Protein AF-A0A7V4JKJ8-F1 (afdb_monomer)

Structure (mmCIF, N/CA/C/O backbone):
data_AF-A0A7V4JKJ8-F1
#
_entry.id   AF-A0A7V4JKJ8-F1
#
loop_
_atom_site.group_PDB
_atom_site.id
_atom_site.type_symbol
_atom_site.label_atom_id
_atom_site.label_alt_id
_atom_site.label_comp_id
_atom_site.label_asym_id
_atom_site.label_entity_id
_atom_site.label_seq_id
_atom_site.pdbx_PDB_ins_code
_atom_site.Cartn_x
_atom_site.Cartn_y
_atom_site.Cartn_z
_atom_site.occupancy
_atom_site.B_iso_or_equiv
_atom_site.auth_seq_id
_atom_site.auth_comp_id
_atom_site.auth_asym_id
_atom_site.auth_atom_id
_atom_site.pdbx_PDB_model_num
ATOM 1 N N . MET A 1 1 ? 0.773 -50.584 -38.025 1.00 52.31 1 MET A N 1
ATOM 2 C CA . MET A 1 1 ? 0.898 -49.386 -37.166 1.00 52.31 1 MET A CA 1
ATOM 3 C C . MET A 1 1 ? 0.040 -48.314 -37.800 1.00 52.31 1 MET A C 1
ATOM 5 O O . MET A 1 1 ? 0.372 -47.838 -38.873 1.00 52.31 1 MET A O 1
ATOM 9 N N . HIS A 1 2 ? -1.160 -48.139 -37.248 1.00 46.50 2 HIS A N 1
ATOM 10 C CA . HIS A 1 2 ? -2.305 -47.528 -37.920 1.00 46.50 2 HIS A CA 1
ATOM 11 C C . HIS A 1 2 ? -2.392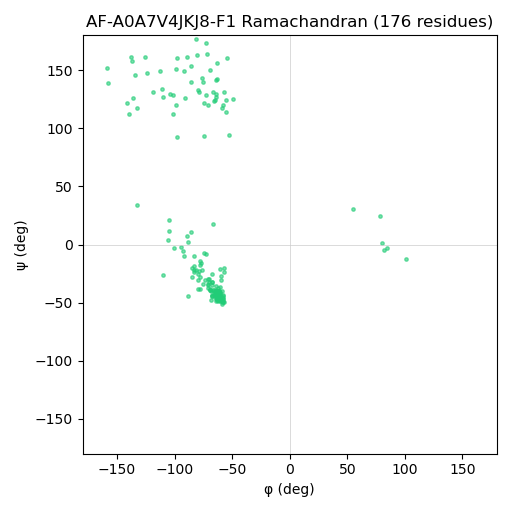 -46.003 -37.670 1.00 46.50 2 HIS A C 1
ATOM 13 O O . HIS A 1 2 ? -2.045 -45.562 -36.575 1.00 46.50 2 HIS A O 1
ATOM 19 N N . PRO A 1 3 ? -2.925 -45.229 -38.637 1.00 51.72 3 PRO A N 1
ATOM 20 C CA . PRO A 1 3 ? -2.978 -43.752 -38.715 1.00 51.72 3 PRO A CA 1
ATOM 21 C C . PRO A 1 3 ? -3.863 -43.048 -37.662 1.00 51.72 3 PRO A C 1
ATOM 23 O O . PRO A 1 3 ? -4.216 -41.883 -37.799 1.00 51.72 3 PRO A O 1
ATOM 26 N N . VAL A 1 4 ? -4.218 -43.736 -36.577 1.00 55.44 4 VAL A N 1
ATOM 27 C CA . VAL A 1 4 ? -5.137 -43.239 -35.538 1.00 55.44 4 VAL A CA 1
ATOM 28 C C . VAL A 1 4 ? -4.460 -42.216 -34.609 1.00 55.44 4 VAL A C 1
ATOM 30 O O . VAL A 1 4 ? -5.132 -41.390 -33.999 1.00 55.44 4 VAL A O 1
ATOM 33 N N . PHE A 1 5 ? -3.125 -42.230 -34.518 1.00 49.72 5 PHE A N 1
ATOM 34 C CA . PHE A 1 5 ? -2.369 -41.343 -33.621 1.00 49.72 5 PHE A CA 1
ATOM 35 C C . PHE A 1 5 ? -2.176 -39.912 -34.163 1.00 49.72 5 PHE A C 1
ATOM 37 O O . PHE A 1 5 ? -2.040 -38.984 -33.367 1.00 49.72 5 PHE A O 1
ATOM 44 N N . GLU A 1 6 ? -2.210 -39.699 -35.484 1.00 53.38 6 GLU A N 1
AT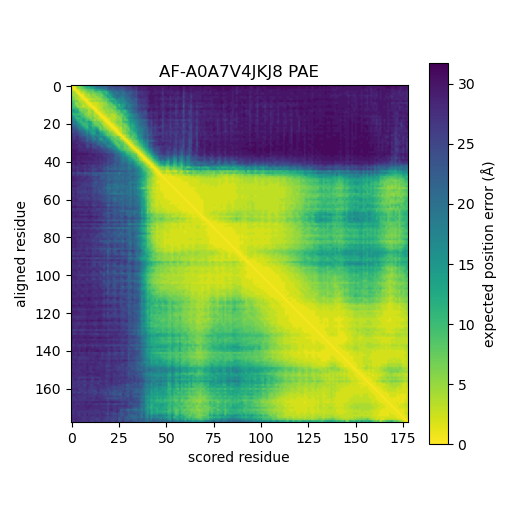OM 45 C CA . GLU A 1 6 ? -2.099 -38.354 -36.079 1.00 53.38 6 GLU A CA 1
ATOM 46 C C . GLU A 1 6 ? -3.424 -37.578 -36.030 1.00 53.38 6 GLU A C 1
ATOM 48 O O . GLU A 1 6 ? -3.430 -36.388 -35.704 1.00 53.38 6 GLU A O 1
ATOM 53 N N . GLU A 1 7 ? -4.564 -38.246 -36.242 1.00 54.09 7 GLU A N 1
ATOM 54 C CA . GLU A 1 7 ? -5.880 -37.596 -36.151 1.00 54.09 7 GLU A CA 1
ATOM 55 C C . GLU A 1 7 ? -6.227 -37.156 -34.721 1.00 54.09 7 GLU A C 1
ATOM 57 O O . GLU A 1 7 ? -6.858 -36.113 -34.517 1.00 54.09 7 GLU A O 1
ATOM 62 N N . LEU A 1 8 ? -5.763 -37.901 -33.710 1.00 54.84 8 LEU A N 1
ATOM 63 C CA . LEU A 1 8 ? -6.034 -37.587 -32.308 1.00 54.84 8 LEU A CA 1
ATOM 64 C C . LEU A 1 8 ? -5.350 -36.278 -31.873 1.00 54.84 8 LEU A C 1
ATOM 66 O O . LEU A 1 8 ? -5.974 -35.468 -31.188 1.00 54.84 8 LEU A O 1
ATOM 70 N N . ASN A 1 9 ? -4.120 -36.021 -32.334 1.00 54.44 9 ASN A N 1
ATOM 71 C CA . ASN A 1 9 ? -3.388 -34.782 -32.045 1.00 54.44 9 ASN A CA 1
ATOM 72 C C . ASN A 1 9 ? -3.974 -33.563 -32.780 1.00 54.44 9 ASN A C 1
ATOM 74 O O . ASN A 1 9 ? -4.033 -32.469 -32.211 1.00 54.44 9 ASN A O 1
ATOM 78 N N . PHE A 1 10 ? -4.482 -33.742 -34.003 1.00 56.69 10 PHE A N 1
ATOM 79 C CA . PHE A 1 10 ? -5.116 -32.660 -34.764 1.00 56.69 10 PHE A CA 1
ATOM 80 C C . PHE A 1 10 ? -6.460 -32.222 -34.151 1.00 56.69 10 PHE A C 1
ATOM 82 O O . PHE A 1 10 ? -6.758 -31.027 -34.058 1.00 56.69 10 PHE A O 1
ATOM 89 N N . ILE A 1 11 ? -7.255 -33.176 -33.654 1.00 57.75 11 ILE A N 1
ATOM 90 C CA . ILE A 1 11 ? -8.532 -32.904 -32.974 1.00 57.75 11 ILE A CA 1
ATOM 91 C C . ILE A 1 11 ? -8.309 -32.259 -31.596 1.00 57.75 11 ILE A C 1
ATOM 93 O O . ILE A 1 11 ? -9.066 -31.362 -31.209 1.00 57.75 11 ILE A O 1
ATOM 97 N N . TYR A 1 12 ? -7.268 -32.666 -30.861 1.00 56.44 12 TYR A N 1
ATOM 98 C CA . TYR A 1 12 ? -6.966 -32.120 -29.532 1.00 56.44 12 TYR A CA 1
ATOM 99 C C . TYR A 1 12 ? -6.496 -30.655 -29.593 1.00 56.44 12 TYR A C 1
ATOM 101 O O . TYR A 1 12 ? -6.951 -29.818 -28.810 1.00 56.44 12 TYR A O 1
ATOM 109 N N . MET A 1 13 ? -5.671 -30.304 -30.586 1.00 56.16 13 MET A N 1
ATOM 110 C CA . MET A 1 13 ? -5.129 -28.948 -30.745 1.00 56.16 13 MET A CA 1
ATOM 111 C C . MET A 1 13 ? -6.197 -27.924 -31.178 1.00 56.16 13 MET A C 1
ATOM 113 O O . MET A 1 13 ? -6.182 -26.775 -30.733 1.00 56.16 13 MET A O 1
ATOM 117 N N . LYS A 1 14 ? -7.202 -28.350 -31.958 1.00 51.38 14 LYS A N 1
ATOM 118 C CA . LYS A 1 14 ? -8.336 -27.501 -32.377 1.00 51.38 14 LYS A CA 1
ATOM 119 C C . LYS A 1 14 ? -9.332 -27.229 -31.237 1.00 51.38 14 LYS A C 1
ATOM 121 O O . LYS A 1 14 ? -9.924 -26.154 -31.187 1.00 51.38 14 LYS A O 1
ATOM 126 N N . LYS A 1 15 ? -9.489 -28.169 -30.294 1.00 48.91 15 LYS A N 1
ATOM 127 C CA . LYS A 1 15 ? -10.349 -28.005 -29.104 1.00 48.91 15 LYS A CA 1
ATOM 128 C C . LYS A 1 15 ? -9.725 -27.095 -28.042 1.00 48.91 15 LYS A C 1
ATOM 130 O O . LYS A 1 15 ? -10.450 -26.319 -27.426 1.00 48.91 15 LYS A O 1
ATOM 135 N N . ILE A 1 16 ? -8.399 -27.117 -27.890 1.00 52.72 16 ILE A N 1
ATOM 136 C CA . ILE A 1 16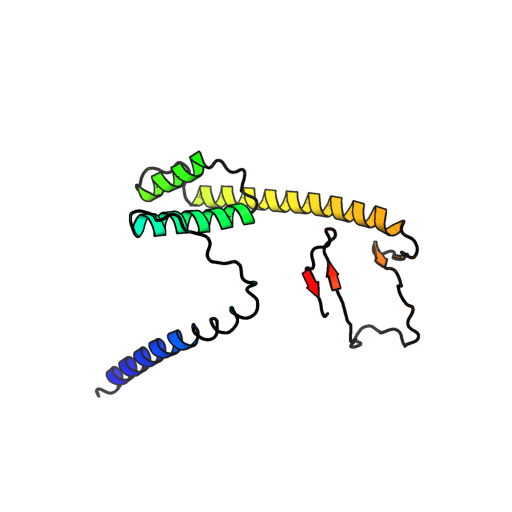 ? -7.667 -26.190 -27.008 1.00 52.72 16 ILE A CA 1
ATOM 137 C C . ILE A 1 16 ? -7.779 -24.741 -27.514 1.00 52.72 16 ILE A C 1
ATOM 139 O O . ILE A 1 16 ? -8.031 -23.832 -26.725 1.00 52.72 16 ILE A O 1
ATOM 143 N N . PHE A 1 17 ? -7.717 -24.528 -28.832 1.00 48.44 17 PHE A N 1
ATOM 144 C CA . PHE A 1 17 ? -7.854 -23.189 -29.421 1.00 48.44 17 PHE A CA 1
ATOM 145 C C . PHE A 1 17 ? -9.266 -22.587 -29.263 1.00 48.44 17 PHE A C 1
ATOM 147 O O . PHE A 1 17 ? -9.408 -21.380 -29.081 1.00 48.44 17 PHE A O 1
ATOM 154 N N . VAL A 1 18 ? -10.316 -23.419 -29.267 1.00 49.00 18 VAL A N 1
ATOM 155 C CA . VAL A 1 18 ? -11.711 -22.978 -29.052 1.00 49.00 18 VAL A CA 1
ATOM 156 C C . VAL A 1 18 ? -12.016 -22.730 -27.566 1.00 49.00 18 VAL A C 1
ATOM 158 O O . VAL A 1 18 ? -12.832 -21.869 -27.242 1.00 49.00 18 VAL A O 1
ATOM 161 N N . PHE A 1 19 ? -11.330 -23.415 -26.645 1.00 45.72 19 PHE A N 1
ATOM 162 C CA . PHE A 1 19 ? -11.552 -23.242 -25.206 1.00 45.72 19 PHE A CA 1
ATOM 163 C C . PHE A 1 19 ? -10.851 -21.996 -24.630 1.00 45.72 19 PHE A C 1
ATOM 165 O O . PHE A 1 19 ? -11.401 -21.349 -23.741 1.00 45.72 19 PHE A O 1
ATOM 172 N N . CYS A 1 20 ? -9.709 -21.569 -25.188 1.00 46.47 20 CYS A N 1
ATOM 173 C CA . CYS A 1 20 ? -9.066 -20.301 -24.803 1.00 46.47 20 CYS A CA 1
ATOM 174 C C . CYS A 1 20 ? -9.877 -19.055 -25.211 1.00 46.47 20 CYS A C 1
ATOM 176 O O . CYS A 1 20 ? -9.786 -18.025 -24.545 1.00 46.47 20 CYS A O 1
ATOM 178 N N . PHE A 1 21 ? -10.715 -19.143 -26.249 1.00 44.88 21 PHE A N 1
ATOM 179 C CA . PHE A 1 21 ? -11.554 -18.020 -26.689 1.00 44.88 21 PHE A CA 1
ATOM 180 C C . PHE A 1 21 ? -12.817 -17.815 -25.831 1.00 44.88 21 PHE A C 1
ATOM 182 O O . PHE A 1 21 ? -13.331 -16.701 -25.759 1.00 44.88 21 PHE A O 1
ATOM 189 N N . LEU A 1 22 ? -13.297 -18.848 -25.127 1.00 46.19 22 LEU A N 1
ATOM 190 C CA . LEU A 1 22 ? -14.502 -18.756 -24.287 1.00 46.19 22 LEU A CA 1
ATOM 191 C C . LEU A 1 22 ? -14.235 -18.228 -22.868 1.00 46.19 22 LEU A C 1
ATOM 193 O O . LEU A 1 22 ? -15.150 -17.701 -22.239 1.00 46.19 22 LEU A O 1
ATOM 197 N N . VAL A 1 23 ? -12.993 -18.287 -22.377 1.00 49.31 23 VAL A N 1
ATOM 198 C CA . VAL A 1 23 ? -12.630 -17.742 -21.052 1.00 49.31 23 VAL A CA 1
ATOM 199 C C . VAL A 1 23 ? -12.360 -16.229 -21.104 1.00 49.31 23 VAL A C 1
ATOM 201 O O . VAL A 1 23 ? -12.529 -15.537 -20.105 1.00 49.31 23 VAL A O 1
ATOM 204 N N . LEU A 1 24 ? -12.038 -15.672 -22.279 1.00 46.50 24 LEU A N 1
ATOM 205 C CA . LEU A 1 24 ? -11.904 -14.219 -22.461 1.00 46.50 24 LEU A CA 1
ATOM 206 C C . LEU A 1 24 ? -13.255 -13.492 -22.587 1.00 46.50 24 LEU A C 1
ATOM 208 O O . LEU A 1 24 ? -13.315 -12.283 -22.370 1.00 46.50 24 LEU A O 1
ATOM 212 N N . PHE A 1 25 ? -14.350 -14.202 -22.882 1.00 46.50 25 PHE A N 1
ATOM 213 C CA . PHE A 1 25 ? -15.666 -13.576 -23.061 1.00 46.50 25 PHE A CA 1
ATOM 214 C C . PHE A 1 25 ? -16.433 -13.374 -21.742 1.00 46.50 25 PHE A C 1
ATOM 216 O O . PHE A 1 25 ? -17.196 -12.417 -21.618 1.00 46.50 25 PHE A O 1
ATOM 223 N N . SER A 1 26 ? -16.200 -14.205 -20.719 1.00 46.56 26 SER A N 1
ATOM 224 C CA . SER A 1 26 ? -16.860 -14.068 -19.406 1.00 46.56 26 SER A CA 1
ATOM 225 C C . SER A 1 26 ? -16.260 -12.971 -18.515 1.00 46.56 26 SER A C 1
ATOM 227 O O . SER A 1 26 ? -16.905 -12.536 -17.562 1.00 46.56 26 SER A O 1
ATOM 229 N N . VAL A 1 27 ? -15.067 -12.465 -18.849 1.00 44.38 27 VAL A N 1
ATOM 230 C CA . VAL A 1 27 ? -14.480 -11.275 -18.203 1.00 44.38 27 VAL A CA 1
ATOM 231 C C . VAL A 1 27 ? -15.012 -9.977 -18.831 1.00 44.38 27 VAL A C 1
ATOM 233 O O . VAL A 1 27 ? -14.967 -8.922 -18.202 1.00 44.38 27 VAL A O 1
ATOM 236 N N . TRP A 1 28 ? -15.587 -10.035 -20.039 1.00 42.34 28 TRP A N 1
ATOM 237 C CA . TRP A 1 28 ? -16.107 -8.844 -20.716 1.00 42.34 28 TRP A CA 1
ATOM 238 C C . TRP A 1 28 ? -17.522 -8.451 -20.266 1.00 42.34 28 TRP A C 1
ATOM 240 O O . TRP A 1 28 ? -17.871 -7.273 -20.308 1.00 42.34 28 TRP A O 1
ATOM 250 N N . THR A 1 29 ? -18.321 -9.386 -19.744 1.00 47.44 29 THR A N 1
ATOM 251 C CA . THR A 1 29 ? -19.697 -9.084 -19.309 1.00 47.44 29 THR A CA 1
ATOM 252 C C . THR A 1 29 ? -19.796 -8.441 -17.922 1.00 47.44 29 THR A C 1
ATOM 254 O O . THR A 1 29 ? -20.764 -7.734 -17.670 1.00 47.44 29 THR A O 1
ATOM 257 N N . ASN A 1 30 ? -18.798 -8.589 -17.042 1.00 44.28 30 ASN A N 1
ATOM 258 C CA . ASN A 1 30 ? -18.840 -8.009 -15.686 1.00 44.28 30 ASN A CA 1
ATOM 259 C C . ASN A 1 30 ? -18.170 -6.626 -15.550 1.00 44.28 30 ASN A C 1
ATOM 261 O O . ASN A 1 30 ? -18.208 -6.026 -14.479 1.00 44.28 30 ASN A O 1
ATOM 265 N N . ALA A 1 31 ? -17.574 -6.081 -16.617 1.00 44.91 31 ALA A N 1
ATOM 266 C CA . ALA A 1 31 ? -16.896 -4.779 -16.572 1.00 44.91 31 ALA A CA 1
ATOM 267 C C . ALA A 1 31 ? -17.786 -3.581 -16.969 1.00 44.91 31 ALA A C 1
ATOM 269 O O . ALA A 1 31 ? -17.337 -2.438 -16.875 1.00 44.91 31 ALA A O 1
ATOM 270 N N . GLN A 1 32 ? -19.029 -3.803 -17.417 1.00 43.97 32 GLN A N 1
ATOM 271 C CA . GLN A 1 32 ? -19.881 -2.726 -17.946 1.00 43.97 32 GLN A CA 1
ATOM 272 C C . GLN A 1 32 ? -20.944 -2.164 -16.994 1.00 43.97 32 GLN A C 1
ATOM 274 O O . GLN A 1 32 ? -21.580 -1.181 -17.366 1.00 43.97 32 GLN A O 1
ATOM 279 N N . GLU A 1 33 ? -21.115 -2.671 -15.770 1.00 42.78 33 GLU A N 1
ATOM 280 C CA . GLU A 1 33 ? -22.220 -2.180 -14.927 1.00 42.78 33 GLU A CA 1
ATOM 281 C C . GLU A 1 33 ? -21.861 -1.002 -13.998 1.00 42.78 33 GLU A C 1
ATOM 283 O O . GLU A 1 33 ? -22.756 -0.345 -13.485 1.00 42.78 33 GLU A O 1
ATOM 288 N N . ASN A 1 34 ? -20.581 -0.624 -13.846 1.00 43.62 34 ASN A N 1
ATOM 289 C CA . ASN A 1 34 ? -20.186 0.460 -12.923 1.00 43.62 34 ASN A CA 1
ATOM 290 C C . ASN A 1 34 ? -19.212 1.505 -13.501 1.00 43.62 34 ASN A C 1
ATOM 292 O O . ASN A 1 34 ? -18.388 2.075 -12.784 1.00 43.62 34 ASN A O 1
ATOM 296 N N . ALA A 1 35 ? -19.313 1.822 -14.794 1.00 41.78 35 ALA A N 1
ATOM 297 C CA . ALA A 1 35 ? -18.602 2.966 -15.366 1.00 41.78 35 ALA A CA 1
ATOM 298 C C . ALA A 1 35 ? -19.534 4.182 -15.467 1.00 41.78 35 ALA A C 1
ATOM 300 O O . ALA A 1 35 ? -20.227 4.389 -16.464 1.00 41.78 35 ALA A O 1
ATOM 301 N N . GLY A 1 36 ? -19.526 5.026 -14.431 1.00 40.22 36 GLY A N 1
ATOM 302 C CA . GLY A 1 36 ? -20.086 6.372 -14.508 1.00 40.22 36 GLY A CA 1
ATOM 303 C C . GLY A 1 36 ? -19.565 7.093 -15.756 1.00 40.22 36 GLY A C 1
ATOM 304 O O . GLY A 1 36 ? -18.355 7.180 -15.975 1.00 40.22 36 GLY A O 1
ATOM 305 N N . LYS A 1 37 ? -20.494 7.577 -16.586 1.00 43.94 37 LYS A N 1
ATOM 306 C CA . LYS A 1 37 ? -20.255 8.245 -17.872 1.00 43.94 37 LYS A CA 1
ATOM 307 C C . LYS A 1 37 ? -19.258 9.403 -17.728 1.00 43.94 37 LYS A C 1
ATOM 309 O O . LYS A 1 37 ? -19.639 10.537 -17.453 1.00 43.94 37 LYS A O 1
ATOM 314 N N . LYS A 1 38 ? -17.976 9.136 -17.974 1.00 41.59 38 LYS A N 1
ATOM 315 C CA . LYS A 1 38 ? -17.001 10.147 -18.390 1.00 41.59 38 LYS A CA 1
ATOM 316 C C . LYS A 1 38 ? -16.840 9.976 -19.895 1.00 41.59 38 LYS A C 1
ATOM 318 O O . LYS A 1 38 ? -16.372 8.934 -20.340 1.00 41.59 38 LYS A O 1
ATOM 323 N N . GLY A 1 39 ? -17.302 10.965 -20.663 1.00 40.66 39 GLY A N 1
ATOM 324 C CA . GLY A 1 39 ? -17.171 10.973 -22.122 1.00 40.66 39 GLY A CA 1
ATOM 325 C C . GLY A 1 39 ? -15.713 10.791 -22.569 1.00 40.66 39 GLY A C 1
ATOM 326 O O . GLY A 1 39 ? -14.797 11.010 -21.766 1.00 40.66 39 GLY A O 1
ATOM 327 N N . PRO A 1 40 ? -15.477 10.382 -23.827 1.00 41.78 40 PRO A N 1
ATOM 328 C CA . PRO A 1 40 ? -14.138 10.077 -24.313 1.00 41.78 40 PRO A CA 1
ATOM 329 C C . PRO A 1 40 ? -13.248 11.311 -24.152 1.00 41.78 40 PRO A C 1
ATOM 331 O O . PRO A 1 40 ? -13.538 12.387 -24.680 1.00 41.78 40 PRO A O 1
ATOM 334 N N . LYS A 1 41 ? -12.163 11.174 -23.382 1.00 51.97 41 LYS A N 1
ATOM 335 C CA . LYS A 1 41 ? -11.130 12.208 -23.323 1.00 51.97 41 LYS A CA 1
ATOM 336 C C . LYS A 1 41 ? -10.511 12.301 -24.717 1.00 51.97 41 LYS A C 1
ATOM 338 O O . LYS A 1 41 ? -10.089 11.284 -25.252 1.00 51.97 41 LYS A O 1
ATOM 343 N N . LYS A 1 42 ? -10.456 13.500 -25.306 1.00 50.09 42 LYS A N 1
ATOM 344 C CA . LYS A 1 42 ? -9.757 13.720 -26.582 1.00 50.09 42 LYS A CA 1
ATOM 345 C C . LYS A 1 42 ? -8.310 13.238 -26.444 1.00 50.09 42 LYS A C 1
ATOM 347 O O . LYS A 1 42 ? -7.552 13.799 -25.654 1.00 50.09 42 LYS A O 1
ATOM 352 N N . HIS A 1 43 ? -7.947 12.195 -27.182 1.00 60.47 43 HIS A N 1
ATOM 353 C CA . HIS A 1 43 ? -6.567 11.739 -27.277 1.00 60.47 43 HIS A CA 1
ATOM 354 C C . HIS A 1 43 ? -5.797 12.695 -28.187 1.00 60.47 43 HIS A C 1
ATOM 356 O O . HIS A 1 43 ? -6.324 13.169 -29.191 1.00 60.47 43 HIS A O 1
ATOM 362 N N . LYS A 1 44 ? -4.551 13.006 -27.824 1.00 77.69 44 LYS A N 1
ATOM 363 C CA . LYS A 1 44 ? -3.640 13.659 -28.760 1.00 77.69 44 LYS A CA 1
ATOM 364 C C . LYS A 1 44 ? -3.276 12.620 -29.819 1.00 77.69 44 LYS A C 1
ATOM 366 O O . LYS A 1 44 ? -2.745 11.575 -29.459 1.00 77.69 44 LYS A O 1
ATOM 371 N N . GLU A 1 45 ? -3.585 12.899 -31.081 1.00 81.75 45 GLU A N 1
ATOM 372 C CA . GLU A 1 45 ? -3.182 12.035 -32.192 1.00 81.75 45 GLU A CA 1
ATOM 373 C C . GLU A 1 45 ? -1.654 12.034 -32.299 1.00 81.75 45 GLU A C 1
ATOM 375 O O . GLU A 1 45 ? -1.010 13.088 -32.356 1.00 81.75 45 GLU A O 1
ATOM 380 N N . LEU A 1 46 ? -1.077 10.836 -32.251 1.00 90.62 46 LEU A N 1
ATOM 381 C CA . LEU A 1 46 ? 0.345 10.595 -32.458 1.00 90.62 46 LEU A CA 1
ATOM 382 C C . LEU A 1 46 ? 0.555 10.130 -33.901 1.00 90.62 46 LEU A C 1
ATOM 384 O O . LEU A 1 46 ? -0.356 9.581 -34.517 1.00 90.62 46 LEU A O 1
ATOM 388 N N . LYS A 1 47 ? 1.729 10.423 -34.469 1.00 90.75 47 LYS A N 1
ATOM 389 C CA . LYS A 1 47 ? 1.933 10.363 -35.925 1.00 90.75 47 LYS A CA 1
ATOM 390 C C . LYS A 1 47 ? 1.944 8.934 -36.450 1.00 90.75 47 LYS A C 1
ATOM 392 O O . LYS A 1 47 ? 1.516 8.704 -37.576 1.00 90.75 47 LYS A O 1
ATOM 397 N N . THR A 1 48 ? 2.451 7.999 -35.654 1.00 94.50 48 THR A N 1
ATOM 398 C CA . THR A 1 48 ? 2.531 6.585 -36.019 1.00 94.50 48 THR A CA 1
ATOM 399 C C . THR A 1 48 ? 1.864 5.690 -34.977 1.00 94.50 48 THR A C 1
ATOM 401 O O . THR A 1 48 ? 1.663 6.064 -33.816 1.00 94.50 48 THR A O 1
ATOM 404 N N . GLU A 1 49 ? 1.538 4.465 -35.390 1.00 92.06 49 GLU A N 1
ATOM 405 C CA . GLU A 1 49 ? 1.109 3.412 -34.468 1.00 92.06 49 GLU A CA 1
ATOM 406 C C . GLU A 1 49 ? 2.182 3.152 -33.403 1.00 92.06 49 GLU A C 1
ATOM 408 O O . GLU A 1 49 ? 1.875 3.099 -32.212 1.00 92.06 49 GLU A O 1
ATOM 413 N N . LEU A 1 50 ? 3.454 3.098 -33.812 1.00 93.44 50 LEU A N 1
ATOM 414 C CA . LEU A 1 50 ? 4.579 2.884 -32.906 1.00 93.44 50 LEU A CA 1
ATOM 415 C C . LEU A 1 50 ? 4.719 4.005 -31.865 1.00 93.44 50 LEU A C 1
ATOM 417 O O . LEU A 1 50 ? 5.007 3.716 -30.702 1.00 93.44 50 LEU A O 1
ATOM 421 N N . ASP A 1 51 ? 4.457 5.264 -32.232 1.00 93.94 51 ASP A N 1
ATOM 422 C CA . ASP A 1 51 ? 4.419 6.380 -31.274 1.00 93.94 51 ASP A CA 1
ATOM 423 C C . ASP A 1 51 ? 3.339 6.142 -30.209 1.00 93.94 51 ASP A C 1
ATOM 425 O O . ASP A 1 51 ? 3.556 6.380 -29.018 1.00 93.94 51 ASP A O 1
ATOM 429 N N . SER A 1 52 ? 2.173 5.652 -30.638 1.00 93.38 52 SER A N 1
ATOM 430 C CA . SER A 1 52 ? 1.034 5.377 -29.758 1.00 93.38 52 SER A CA 1
ATOM 431 C C . SER A 1 52 ? 1.325 4.229 -28.797 1.00 93.38 52 SER A C 1
ATOM 433 O O . SER A 1 52 ? 1.077 4.361 -27.596 1.00 93.38 52 SER A O 1
ATOM 435 N N . VAL A 1 53 ? 1.918 3.142 -29.299 1.00 94.38 53 VAL A N 1
ATOM 436 C CA . VAL A 1 53 ? 2.380 2.008 -28.483 1.00 94.38 53 VAL A CA 1
ATOM 437 C C . VAL A 1 53 ? 3.436 2.463 -27.472 1.00 94.38 53 VAL A C 1
ATOM 439 O O . VAL A 1 53 ? 3.310 2.178 -26.280 1.00 94.38 53 VAL A O 1
ATOM 442 N N . SER A 1 54 ? 4.433 3.233 -27.916 1.00 93.62 54 SER A N 1
ATOM 443 C CA . SER A 1 54 ? 5.515 3.735 -27.058 1.00 93.62 54 SER A CA 1
ATOM 444 C C . SER A 1 54 ? 4.980 4.617 -25.927 1.00 93.62 54 SER A C 1
ATOM 446 O O . SER A 1 54 ? 5.351 4.450 -24.762 1.00 93.62 54 SER A O 1
ATOM 448 N N . TYR A 1 55 ? 4.056 5.529 -26.245 1.00 95.12 55 TYR A N 1
ATOM 449 C CA . TYR A 1 55 ? 3.429 6.388 -25.244 1.00 95.12 55 TYR A CA 1
ATOM 450 C C . TYR A 1 55 ? 2.574 5.581 -24.256 1.00 95.12 55 TYR A C 1
ATOM 452 O O . TYR A 1 55 ? 2.651 5.808 -23.047 1.00 95.12 55 TYR A O 1
ATOM 460 N N . ALA A 1 56 ? 1.786 4.618 -24.746 1.00 94.94 56 ALA A N 1
ATOM 461 C CA . ALA A 1 56 ? 0.951 3.762 -23.906 1.00 94.94 56 ALA A CA 1
ATOM 462 C C . ALA A 1 56 ? 1.783 2.925 -22.919 1.00 94.94 56 ALA A C 1
ATOM 464 O O . ALA A 1 56 ? 1.419 2.831 -21.744 1.00 94.94 56 ALA A O 1
ATOM 465 N N . LEU A 1 57 ? 2.927 2.388 -23.354 1.00 95.44 57 LEU A N 1
ATOM 466 C CA . LEU A 1 57 ? 3.854 1.669 -22.478 1.00 95.44 57 LEU A CA 1
ATOM 467 C C . LEU A 1 57 ? 4.412 2.584 -21.378 1.00 95.44 57 LEU A C 1
ATOM 469 O O . LEU A 1 57 ? 4.399 2.220 -20.201 1.00 95.44 57 LEU A O 1
ATOM 473 N N . GLY A 1 58 ? 4.815 3.805 -21.740 1.00 94.50 58 GLY A N 1
ATOM 474 C CA . GLY A 1 58 ? 5.239 4.818 -20.772 1.00 94.50 58 GLY A CA 1
ATOM 475 C C . GLY A 1 58 ? 4.148 5.152 -19.746 1.00 94.50 58 GLY A C 1
ATOM 476 O O . GLY A 1 58 ? 4.437 5.268 -18.555 1.00 94.50 58 GLY A O 1
ATOM 477 N N . VAL A 1 59 ? 2.882 5.240 -20.172 1.00 96.25 59 VAL A N 1
ATOM 478 C CA . VAL A 1 59 ? 1.736 5.439 -19.266 1.00 96.25 59 VAL A CA 1
ATOM 479 C C . VAL A 1 59 ? 1.550 4.249 -18.322 1.00 96.25 59 VAL A C 1
ATOM 481 O O . VAL A 1 59 ? 1.328 4.461 -17.127 1.00 96.25 59 VAL A O 1
ATOM 484 N N . ALA A 1 60 ? 1.654 3.013 -18.816 1.00 95.88 60 ALA A N 1
ATOM 485 C CA . ALA A 1 60 ? 1.509 1.809 -17.995 1.00 95.88 60 ALA A CA 1
ATOM 486 C C . ALA A 1 60 ? 2.604 1.716 -16.916 1.00 95.88 60 ALA A C 1
ATOM 488 O O . ALA A 1 60 ? 2.307 1.540 -15.727 1.00 95.88 60 ALA A O 1
ATOM 489 N N . ILE A 1 61 ? 3.862 1.921 -17.312 1.00 94.94 61 ILE A N 1
ATOM 490 C CA . ILE A 1 61 ? 5.014 1.930 -16.402 1.00 94.94 61 ILE A CA 1
ATOM 491 C C . ILE A 1 61 ? 4.891 3.087 -15.403 1.00 94.94 61 ILE A C 1
ATOM 493 O O . ILE A 1 61 ? 4.973 2.881 -14.191 1.00 94.94 61 ILE A O 1
ATOM 497 N N . GLY A 1 62 ? 4.603 4.297 -15.886 1.00 94.44 62 GLY A N 1
ATOM 498 C CA . GLY A 1 62 ? 4.422 5.480 -15.045 1.00 94.44 62 GLY A CA 1
ATOM 499 C C . GLY A 1 62 ? 3.273 5.339 -14.040 1.00 94.44 62 GLY A C 1
ATOM 500 O O . GLY A 1 62 ? 3.392 5.783 -12.896 1.00 94.44 62 GLY A O 1
ATOM 501 N N . SER A 1 63 ? 2.174 4.675 -14.414 1.00 94.44 63 SER A N 1
ATOM 502 C CA . SER A 1 63 ? 1.081 4.373 -13.482 1.00 94.44 63 SER A CA 1
ATOM 503 C C . SER A 1 63 ? 1.532 3.420 -12.377 1.00 94.44 63 SER A C 1
ATOM 505 O O . SER A 1 63 ? 1.187 3.634 -11.216 1.00 94.44 63 SER A O 1
ATOM 507 N N . THR A 1 64 ? 2.329 2.407 -12.719 1.00 91.00 64 THR A N 1
ATOM 508 C CA . THR A 1 64 ? 2.885 1.456 -11.745 1.00 91.00 64 THR A CA 1
ATOM 509 C C . THR A 1 64 ? 3.816 2.163 -10.762 1.00 91.00 64 THR A C 1
ATOM 511 O O . THR A 1 64 ? 3.648 2.029 -9.552 1.00 91.00 64 THR A O 1
ATOM 514 N N . ILE A 1 65 ? 4.721 3.005 -11.267 1.00 91.88 65 ILE A N 1
ATOM 515 C CA . ILE A 1 65 ? 5.641 3.830 -10.467 1.00 91.88 65 ILE A CA 1
ATOM 516 C C . ILE A 1 65 ? 4.879 4.735 -9.493 1.00 91.88 65 ILE A C 1
ATOM 518 O O . ILE A 1 65 ? 5.169 4.761 -8.293 1.00 91.88 65 ILE A O 1
ATOM 522 N N . ARG A 1 66 ? 3.869 5.453 -9.998 1.00 90.38 66 ARG A N 1
ATOM 523 C CA . ARG A 1 66 ? 3.049 6.359 -9.187 1.00 90.38 66 ARG A CA 1
ATOM 524 C C . ARG A 1 66 ? 2.315 5.603 -8.083 1.00 90.38 66 ARG A C 1
ATOM 526 O O . ARG A 1 66 ? 2.314 6.044 -6.937 1.00 90.38 66 ARG A O 1
ATOM 533 N N . ASN A 1 67 ? 1.706 4.468 -8.418 1.00 88.62 67 ASN A N 1
ATOM 534 C CA . ASN A 1 67 ? 0.954 3.660 -7.459 1.00 88.62 67 ASN A CA 1
ATOM 535 C C . ASN A 1 67 ? 1.873 2.978 -6.429 1.00 88.62 67 ASN A C 1
ATOM 537 O O . ASN A 1 67 ? 1.462 2.787 -5.287 1.00 88.62 67 ASN A O 1
ATOM 541 N N . GLY A 1 68 ? 3.117 2.666 -6.804 1.00 85.75 68 GLY A N 1
ATOM 542 C CA . GLY A 1 68 ? 4.145 2.135 -5.906 1.00 85.75 68 GLY A CA 1
ATOM 543 C C . GLY A 1 68 ? 4.747 3.167 -4.943 1.00 85.75 68 GLY A C 1
ATOM 544 O O . GLY A 1 68 ? 5.492 2.792 -4.041 1.00 85.75 68 GLY A O 1
ATOM 545 N N . GLY A 1 69 ? 4.423 4.457 -5.093 1.00 86.44 69 GLY A N 1
ATOM 546 C CA . GLY A 1 69 ? 4.979 5.528 -4.259 1.00 86.44 69 GLY A CA 1
ATOM 547 C C . GLY A 1 69 ? 6.396 5.952 -4.657 1.00 86.44 69 GLY A C 1
ATOM 548 O O . GLY A 1 69 ? 7.130 6.471 -3.823 1.00 86.44 69 GLY A O 1
ATOM 549 N N . LEU A 1 70 ? 6.777 5.739 -5.920 1.00 90.06 70 LEU A N 1
ATOM 550 C CA . LEU A 1 70 ? 8.100 6.061 -6.470 1.00 90.06 70 LEU A CA 1
ATOM 551 C C . LEU A 1 70 ? 8.091 7.318 -7.361 1.00 90.06 70 LEU A C 1
ATOM 553 O O . LEU A 1 70 ? 8.971 7.494 -8.199 1.00 90.06 70 LEU A O 1
ATOM 557 N N . SER A 1 71 ? 7.096 8.196 -7.204 1.00 88.25 71 SER A N 1
ATOM 558 C CA . SER A 1 71 ? 6.914 9.393 -8.045 1.00 88.25 71 SER A CA 1
ATOM 559 C C . SER A 1 71 ? 8.098 10.368 -8.006 1.00 88.25 71 SER A C 1
ATOM 561 O O . SER A 1 71 ? 8.334 11.068 -8.988 1.00 88.25 71 SER A O 1
ATOM 563 N N . ASP A 1 72 ? 8.857 10.378 -6.907 1.00 88.56 72 ASP A N 1
ATOM 564 C CA . ASP A 1 72 ? 10.010 11.266 -6.695 1.00 88.56 72 ASP A CA 1
ATOM 565 C C . ASP A 1 72 ? 11.324 10.707 -7.281 1.00 88.56 72 ASP A C 1
ATOM 567 O O . ASP A 1 72 ? 12.410 11.214 -6.998 1.00 88.56 72 ASP A O 1
ATOM 571 N N . MET A 1 73 ? 11.259 9.640 -8.087 1.00 92.69 73 MET A N 1
ATOM 572 C CA . MET A 1 73 ? 12.441 9.054 -8.721 1.00 92.69 73 MET A CA 1
ATOM 573 C C . MET A 1 73 ? 13.140 10.011 -9.697 1.00 92.69 73 MET A C 1
ATOM 575 O O . MET A 1 73 ? 12.530 10.892 -10.309 1.00 92.69 73 MET A O 1
ATOM 579 N N . ASN A 1 74 ? 14.432 9.771 -9.937 1.00 95.44 74 ASN A N 1
ATOM 580 C CA . ASN A 1 74 ? 15.175 10.489 -10.966 1.00 95.44 74 ASN A CA 1
ATOM 581 C C . ASN A 1 74 ? 14.787 9.991 -12.371 1.00 95.44 74 ASN A C 1
ATOM 583 O O . ASN A 1 74 ? 15.379 9.055 -12.909 1.00 95.44 74 ASN A O 1
ATOM 587 N N . GLN A 1 75 ? 13.813 10.667 -12.981 1.00 94.31 75 GLN A N 1
ATOM 588 C CA . GLN A 1 75 ? 13.281 10.328 -14.307 1.00 94.31 75 GLN A CA 1
ATOM 589 C C . GLN A 1 75 ? 14.343 10.368 -15.415 1.00 94.31 75 GLN A C 1
ATOM 591 O O . GLN A 1 75 ? 14.252 9.607 -16.374 1.00 94.31 75 GLN A O 1
ATOM 596 N N . LYS A 1 76 ? 15.370 11.224 -15.296 1.00 96.44 76 LYS A N 1
ATOM 597 C CA . LYS A 1 76 ? 16.447 11.305 -16.297 1.00 96.44 76 LYS A CA 1
ATOM 598 C C . LYS A 1 76 ? 17.295 10.036 -16.298 1.00 96.44 76 LYS A C 1
ATOM 600 O O . LYS A 1 76 ? 17.604 9.523 -17.367 1.00 96.44 76 LYS A O 1
ATOM 605 N N . LEU A 1 77 ? 17.643 9.527 -15.115 1.00 96.50 77 LEU A N 1
ATOM 606 C CA . LEU A 1 77 ? 18.393 8.275 -14.986 1.00 96.50 77 LEU A CA 1
ATOM 607 C C . LEU A 1 77 ? 17.543 7.067 -15.384 1.00 96.50 77 LEU A C 1
ATOM 609 O O . LEU A 1 77 ? 18.045 6.186 -16.072 1.00 96.50 77 LEU A O 1
ATOM 613 N N . PHE A 1 78 ? 16.254 7.064 -15.030 1.00 95.06 78 PHE A N 1
ATOM 614 C CA . PHE A 1 78 ? 15.321 6.019 -15.455 1.00 95.06 78 PHE A CA 1
ATOM 615 C C . PHE A 1 78 ? 15.231 5.923 -16.986 1.00 95.06 78 PHE A C 1
ATOM 617 O O . PHE A 1 78 ? 15.443 4.857 -17.560 1.00 95.06 78 PHE A O 1
ATOM 624 N N . SER A 1 79 ? 14.994 7.053 -17.661 1.00 94.62 79 SER A N 1
ATOM 625 C CA . SER A 1 79 ? 14.939 7.096 -19.125 1.00 94.62 79 SER A CA 1
ATOM 626 C C . SER A 1 79 ? 16.280 6.749 -19.769 1.00 94.62 79 SER A C 1
ATOM 628 O O . SER A 1 79 ? 16.292 6.084 -20.800 1.00 94.62 79 SER A O 1
ATOM 630 N N . LYS A 1 80 ? 17.405 7.155 -19.162 1.00 96.31 80 LYS A N 1
ATOM 631 C CA . LYS A 1 80 ? 18.741 6.790 -19.643 1.00 96.31 80 LYS A CA 1
ATOM 632 C C . LYS A 1 80 ? 18.960 5.276 -19.606 1.00 96.31 80 LYS A C 1
ATOM 634 O O . LYS A 1 80 ? 19.376 4.719 -20.611 1.00 96.31 80 LYS A O 1
ATOM 639 N N . ALA A 1 81 ? 18.637 4.616 -18.494 1.00 95.31 81 ALA A N 1
ATOM 640 C CA . ALA A 1 81 ? 18.779 3.165 -18.378 1.00 95.31 81 ALA A CA 1
ATOM 641 C C . ALA A 1 81 ? 17.898 2.423 -19.398 1.00 95.31 81 ALA A C 1
ATOM 643 O O . ALA A 1 81 ? 18.354 1.474 -20.030 1.00 95.31 81 ALA A O 1
ATOM 644 N N . LEU A 1 82 ? 16.665 2.899 -19.620 1.00 94.31 82 LEU A N 1
ATOM 645 C CA . LEU A 1 82 ? 15.783 2.351 -20.653 1.00 94.31 82 LEU A CA 1
ATOM 646 C C . LEU A 1 82 ? 16.388 2.498 -22.058 1.00 94.31 82 LEU A C 1
ATOM 648 O O . LEU A 1 82 ? 16.341 1.556 -22.841 1.00 94.31 82 LEU A O 1
ATOM 652 N N . GLN A 1 83 ? 16.965 3.661 -22.372 1.00 94.94 83 GLN A N 1
ATOM 653 C CA . GLN A 1 83 ? 17.632 3.904 -23.654 1.00 94.94 83 GLN A CA 1
ATOM 654 C C . GLN A 1 83 ? 18.851 2.998 -23.843 1.00 94.94 83 GLN A C 1
ATOM 656 O O . GLN A 1 83 ? 18.963 2.381 -24.895 1.00 94.94 83 GLN A O 1
ATOM 661 N N . GLN A 1 84 ? 19.711 2.877 -22.826 1.00 95.94 84 GLN A N 1
ATOM 662 C CA . GLN A 1 84 ? 20.902 2.027 -22.886 1.00 95.94 84 GLN A CA 1
ATOM 663 C C . GLN A 1 84 ? 20.528 0.558 -23.112 1.00 95.94 84 GLN A C 1
ATOM 665 O O . GLN A 1 84 ? 21.070 -0.077 -24.007 1.00 95.94 84 GLN A O 1
ATOM 670 N N . MET A 1 85 ? 19.534 0.048 -22.379 1.00 93.88 85 MET A N 1
ATOM 671 C CA . MET A 1 85 ? 19.070 -1.335 -22.524 1.00 93.88 85 MET A CA 1
ATOM 672 C C . MET A 1 85 ? 18.487 -1.618 -23.916 1.00 93.88 85 MET A C 1
ATOM 674 O O . MET A 1 85 ? 18.758 -2.661 -24.500 1.00 93.88 85 MET A O 1
ATOM 678 N N . LEU A 1 86 ? 17.693 -0.690 -24.462 1.00 93.62 86 LEU A N 1
ATOM 679 C CA . LEU A 1 86 ? 17.100 -0.833 -25.798 1.00 93.62 86 LEU A CA 1
ATOM 680 C C . LEU A 1 86 ? 18.123 -0.704 -26.931 1.00 93.62 86 LEU A C 1
ATOM 682 O O . LEU A 1 86 ? 17.914 -1.267 -28.002 1.00 93.62 86 LEU A O 1
ATOM 686 N N . ALA A 1 87 ? 19.186 0.065 -26.709 1.00 96.31 87 ALA A N 1
ATOM 687 C CA . ALA A 1 87 ? 20.275 0.251 -27.659 1.00 96.31 87 ALA A CA 1
ATOM 688 C C . ALA A 1 87 ? 21.384 -0.807 -27.517 1.00 96.31 87 ALA A C 1
ATOM 690 O O . ALA A 1 87 ? 22.376 -0.725 -28.235 1.00 96.31 87 ALA A O 1
ATOM 691 N N . GLU A 1 88 ? 21.225 -1.772 -26.600 1.00 94.12 88 GLU A N 1
ATOM 692 C CA . GLU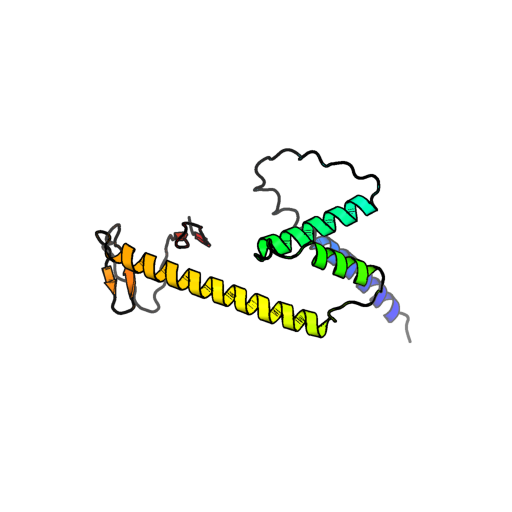 A 1 88 ? 22.249 -2.765 -26.243 1.00 94.12 88 GLU A CA 1
ATOM 693 C C . GLU A 1 88 ? 23.588 -2.119 -25.824 1.00 94.12 88 GLU A C 1
ATOM 695 O O . GLU A 1 88 ? 24.670 -2.674 -26.014 1.00 94.12 88 GLU A O 1
ATOM 700 N N . GLU A 1 89 ? 23.517 -0.921 -25.239 1.00 95.31 89 GLU A N 1
ATOM 701 C CA . GLU A 1 89 ? 24.661 -0.225 -24.660 1.00 95.31 89 GLU A CA 1
ATOM 702 C C . GLU A 1 89 ? 24.982 -0.756 -23.257 1.00 95.31 89 GLU A C 1
ATOM 704 O O . GLU A 1 89 ? 24.156 -1.361 -22.572 1.00 95.31 89 GLU A O 1
ATOM 709 N N . GLU A 1 90 ? 26.192 -0.456 -22.786 1.00 93.88 90 GLU A N 1
ATOM 710 C CA . GLU A 1 90 ? 26.606 -0.756 -21.419 1.00 93.88 90 GLU A CA 1
ATOM 711 C C . GLU A 1 90 ? 25.685 -0.067 -20.395 1.00 93.88 90 GLU A C 1
ATOM 713 O O . GLU A 1 90 ? 25.610 1.165 -20.308 1.00 93.88 90 GLU A O 1
ATOM 718 N N . VAL A 1 91 ? 24.998 -0.876 -19.588 1.00 94.81 91 VAL A N 1
ATOM 719 C CA . VAL A 1 91 ? 24.208 -0.415 -18.444 1.00 94.81 91 VAL A CA 1
ATOM 720 C C . VAL A 1 91 ? 25.097 -0.275 -17.210 1.00 94.81 91 VAL A C 1
ATOM 722 O O . VAL A 1 91 ? 25.964 -1.098 -16.945 1.00 94.81 91 VAL A O 1
ATOM 725 N N . TRP A 1 92 ? 24.873 0.779 -16.426 1.00 93.94 92 TRP A N 1
ATOM 726 C CA . TRP A 1 92 ? 25.684 1.069 -15.232 1.00 93.94 92 TRP A CA 1
ATOM 727 C C . TRP A 1 92 ? 25.351 0.199 -14.018 1.00 93.94 92 TRP A C 1
ATOM 729 O O . TRP A 1 92 ? 26.096 0.193 -13.043 1.00 93.94 92 TRP A O 1
ATOM 739 N N . ILE A 1 93 ? 24.193 -0.454 -14.056 1.00 94.88 93 ILE A N 1
ATOM 740 C CA . ILE A 1 93 ? 23.685 -1.362 -13.034 1.00 94.88 93 ILE A CA 1
ATOM 741 C C . ILE A 1 93 ? 23.204 -2.583 -13.803 1.00 94.88 93 ILE A C 1
ATOM 743 O O . ILE A 1 93 ? 22.310 -2.463 -14.646 1.00 94.88 93 ILE A O 1
ATOM 747 N N . ASP A 1 94 ? 23.819 -3.730 -13.544 1.00 92.62 94 ASP A N 1
ATOM 748 C CA . ASP A 1 94 ? 23.373 -4.990 -14.126 1.00 92.62 94 ASP A CA 1
ATOM 749 C C . ASP A 1 94 ? 22.058 -5.466 -13.484 1.00 92.62 94 ASP A C 1
ATOM 751 O O . ASP A 1 94 ? 21.536 -4.872 -12.534 1.00 92.62 94 ASP A O 1
ATOM 755 N N . GLN A 1 95 ? 21.489 -6.541 -14.025 1.00 88.12 95 GLN A N 1
ATOM 756 C CA . GLN A 1 95 ? 20.210 -7.053 -13.548 1.00 88.12 95 GLN A CA 1
ATOM 757 C C . GLN A 1 95 ? 20.261 -7.493 -12.074 1.00 88.12 95 GLN A C 1
ATOM 759 O O . GLN A 1 95 ? 19.334 -7.188 -11.324 1.00 88.12 95 GLN A O 1
ATOM 764 N N . GLU A 1 96 ? 21.333 -8.160 -11.642 1.00 93.25 96 GLU A N 1
ATOM 765 C CA . GLU A 1 96 ? 21.458 -8.684 -10.277 1.00 93.25 96 GLU A CA 1
ATOM 766 C C . GLU A 1 96 ? 21.583 -7.540 -9.261 1.00 93.25 96 GLU A C 1
ATOM 768 O O . GLU A 1 96 ? 20.850 -7.482 -8.268 1.00 93.25 96 GLU A O 1
ATOM 773 N N . GLN A 1 97 ? 22.461 -6.577 -9.541 1.00 94.69 97 GLN A N 1
ATOM 774 C CA . GLN A 1 97 ? 22.616 -5.367 -8.737 1.00 94.69 97 GLN A CA 1
ATOM 775 C C . GLN A 1 97 ? 21.313 -4.564 -8.701 1.00 94.69 97 GLN A C 1
ATOM 777 O O . GLN A 1 97 ? 20.911 -4.069 -7.643 1.00 94.69 97 GLN A O 1
ATOM 782 N N . GLY A 1 98 ? 20.626 -4.463 -9.841 1.00 94.81 98 GLY A N 1
ATOM 783 C CA . GLY A 1 98 ? 19.330 -3.806 -9.956 1.00 94.81 98 GLY A CA 1
ATOM 784 C C . GLY A 1 98 ? 18.286 -4.431 -9.033 1.00 94.81 98 GLY A C 1
ATOM 785 O O . GLY A 1 98 ? 17.645 -3.715 -8.259 1.00 94.81 98 GLY A O 1
ATOM 786 N N . GLU A 1 99 ? 18.152 -5.758 -9.054 1.00 93.44 99 GLU A N 1
ATOM 787 C CA . GLU A 1 99 ? 17.225 -6.501 -8.193 1.00 93.44 99 GLU A CA 1
ATOM 788 C C . GLU A 1 99 ? 17.518 -6.282 -6.700 1.00 93.44 99 GLU A C 1
ATOM 790 O O . GLU A 1 99 ? 16.594 -6.015 -5.918 1.00 93.44 99 GLU A O 1
ATOM 795 N N . GLN A 1 100 ? 18.793 -6.319 -6.300 1.00 96.62 100 GLN A N 1
ATOM 796 C CA . GLN A 1 100 ? 19.206 -6.080 -4.912 1.00 96.62 100 GLN A CA 1
ATOM 797 C C . GLN A 1 100 ? 18.886 -4.648 -4.455 1.00 96.62 100 GLN A C 1
ATOM 799 O O . GLN A 1 100 ? 18.297 -4.453 -3.385 1.00 96.62 100 GLN A O 1
ATOM 804 N N . ILE A 1 101 ? 19.216 -3.643 -5.274 1.00 96.00 101 ILE A N 1
ATOM 805 C CA . ILE A 1 101 ? 18.960 -2.225 -4.976 1.00 96.00 101 ILE A CA 1
ATOM 806 C C . ILE A 1 101 ? 17.456 -1.962 -4.855 1.00 96.00 101 ILE A C 1
ATOM 808 O O . ILE A 1 101 ? 17.011 -1.328 -3.892 1.00 96.00 101 ILE A O 1
ATOM 812 N N . ILE A 1 102 ? 16.665 -2.460 -5.811 1.00 92.56 102 ILE A N 1
ATOM 813 C CA . ILE A 1 102 ? 15.208 -2.288 -5.822 1.00 92.56 102 ILE A CA 1
ATOM 814 C C . ILE A 1 102 ? 14.596 -2.945 -4.584 1.00 92.56 102 ILE A C 1
ATOM 816 O O . ILE A 1 102 ? 13.820 -2.302 -3.873 1.00 92.56 102 ILE A O 1
ATOM 820 N N . THR A 1 103 ? 14.972 -4.189 -4.282 1.00 94.06 103 THR A N 1
ATOM 821 C CA . THR A 1 103 ? 14.436 -4.930 -3.131 1.00 94.06 103 THR A CA 1
ATOM 822 C C . THR A 1 103 ? 14.743 -4.218 -1.816 1.00 94.06 103 THR A C 1
ATOM 824 O O . THR A 1 103 ? 13.831 -3.982 -1.020 1.00 94.06 103 THR A O 1
ATOM 827 N N . ALA A 1 104 ? 15.995 -3.804 -1.605 1.00 95.69 104 ALA A N 1
ATOM 828 C CA . ALA A 1 104 ? 16.396 -3.088 -0.396 1.00 95.69 104 ALA A CA 1
ATOM 829 C C . ALA A 1 104 ? 15.642 -1.756 -0.239 1.00 95.69 104 ALA A C 1
ATOM 831 O O . ALA A 1 104 ? 15.207 -1.392 0.860 1.00 95.69 104 ALA A O 1
ATOM 832 N N . TYR A 1 105 ? 15.439 -1.027 -1.339 1.00 93.19 105 TYR A N 1
ATOM 833 C CA . TYR A 1 105 ? 14.699 0.229 -1.311 1.00 93.19 105 TYR A CA 1
ATOM 834 C C . TYR A 1 105 ? 13.210 0.023 -1.001 1.00 93.19 105 TYR A C 1
ATOM 836 O O . TYR A 1 105 ? 12.655 0.739 -0.163 1.00 93.19 105 TYR A O 1
ATOM 844 N N . LEU A 1 106 ? 12.566 -0.972 -1.620 1.00 90.56 106 LEU A N 1
ATOM 845 C CA . LEU A 1 106 ? 11.162 -1.297 -1.357 1.00 90.56 106 LEU A CA 1
ATOM 846 C C . LEU A 1 106 ? 10.945 -1.757 0.090 1.00 90.56 106 LEU A C 1
ATOM 848 O O . LEU A 1 106 ? 10.006 -1.294 0.735 1.00 90.56 106 LEU A O 1
ATOM 852 N N . GLN A 1 107 ? 11.845 -2.575 0.643 1.00 92.88 107 GLN A N 1
ATOM 853 C CA . GLN A 1 107 ? 11.811 -2.950 2.062 1.00 92.88 107 GLN A CA 1
ATOM 854 C C . GLN A 1 107 ? 11.877 -1.721 2.975 1.00 92.88 107 GLN A C 1
ATOM 856 O O . GLN A 1 107 ? 11.096 -1.598 3.920 1.00 92.88 107 GLN A O 1
ATOM 861 N N . LYS A 1 108 ? 12.767 -0.769 2.670 1.00 92.12 108 LYS A N 1
ATOM 862 C CA . LYS A 1 108 ? 12.880 0.486 3.424 1.00 92.12 108 LYS A CA 1
ATOM 863 C C . LYS A 1 108 ? 11.618 1.345 3.318 1.00 92.12 108 LYS A C 1
ATOM 865 O O . LYS A 1 108 ? 11.215 1.962 4.306 1.00 92.12 108 LYS A O 1
ATOM 870 N N . LEU A 1 109 ? 10.991 1.400 2.143 1.00 89.75 109 LEU A N 1
ATOM 871 C CA . LEU A 1 109 ? 9.721 2.103 1.965 1.00 89.75 109 LEU A CA 1
ATOM 872 C C . LEU A 1 109 ? 8.600 1.476 2.794 1.00 89.75 109 LEU A C 1
ATOM 874 O O . LEU A 1 109 ? 7.865 2.211 3.454 1.00 89.75 109 LEU A O 1
ATOM 878 N N . GLU A 1 110 ? 8.479 0.150 2.794 1.00 88.38 110 GLU A N 1
ATOM 879 C CA . GLU A 1 110 ? 7.469 -0.546 3.595 1.00 88.38 110 GLU A CA 1
ATOM 880 C C . GLU A 1 110 ? 7.715 -0.376 5.097 1.00 88.38 110 GLU A C 1
ATOM 882 O O . GLU A 1 110 ? 6.776 -0.068 5.831 1.00 88.38 110 GLU A O 1
ATOM 887 N N . ALA A 1 111 ? 8.970 -0.442 5.553 1.00 91.69 111 ALA A N 1
ATOM 888 C CA . ALA A 1 111 ? 9.319 -0.144 6.942 1.00 91.69 111 ALA A CA 1
ATOM 889 C C . ALA A 1 111 ? 8.896 1.282 7.340 1.00 91.69 111 ALA A C 1
ATOM 891 O O . ALA A 1 111 ? 8.206 1.470 8.342 1.00 91.69 111 ALA A O 1
ATOM 892 N N . LYS A 1 112 ? 9.204 2.283 6.504 1.00 89.38 112 LYS A N 1
ATOM 893 C CA . LYS A 1 112 ? 8.810 3.681 6.741 1.00 89.38 112 LYS A CA 1
ATOM 894 C C . LYS A 1 112 ? 7.288 3.866 6.770 1.00 89.38 112 LYS A C 1
ATOM 896 O O . LYS A 1 112 ? 6.773 4.618 7.599 1.00 89.38 112 LYS A O 1
ATOM 901 N N . LYS A 1 113 ? 6.548 3.193 5.880 1.00 87.62 113 LYS A N 1
ATOM 902 C CA . LYS A 1 113 ? 5.074 3.187 5.914 1.00 87.62 113 LYS A CA 1
ATOM 903 C C . LYS A 1 113 ? 4.561 2.537 7.199 1.00 87.62 113 LYS A C 1
ATOM 905 O O . LYS A 1 113 ? 3.643 3.074 7.813 1.00 87.62 113 LYS A O 1
ATOM 910 N N . GLY A 1 114 ? 5.162 1.427 7.625 1.00 90.81 114 GLY A N 1
ATOM 911 C CA . GLY A 1 114 ? 4.846 0.743 8.879 1.00 90.81 114 GLY A CA 1
ATOM 912 C C . GLY A 1 114 ? 5.035 1.640 10.102 1.00 90.81 114 GLY A C 1
ATOM 913 O O . GLY A 1 114 ? 4.132 1.739 10.931 1.00 90.81 114 GLY A O 1
ATOM 914 N N . GLU A 1 115 ? 6.153 2.362 10.180 1.00 92.94 115 GLU A N 1
ATOM 915 C CA . GLU A 1 115 ? 6.423 3.337 11.245 1.00 92.94 115 GLU A CA 1
ATOM 916 C C . GLU A 1 115 ? 5.387 4.469 11.266 1.00 92.94 115 GLU A C 1
ATOM 918 O O . GLU A 1 115 ? 4.829 4.785 12.321 1.00 92.94 115 GLU A O 1
ATOM 923 N N . ALA A 1 116 ? 5.079 5.048 10.101 1.00 90.94 116 ALA A N 1
ATOM 924 C CA . ALA A 1 116 ? 4.068 6.097 9.981 1.00 90.94 116 ALA A CA 1
ATOM 925 C C . ALA A 1 116 ? 2.670 5.596 10.384 1.00 90.94 116 ALA A C 1
ATOM 927 O O . ALA A 1 116 ? 1.952 6.280 11.118 1.00 90.94 116 ALA A O 1
ATOM 928 N N . ASN A 1 117 ? 2.303 4.383 9.962 1.00 92.75 117 ASN A N 1
ATOM 929 C CA . ASN A 1 117 ? 1.042 3.743 10.330 1.00 92.75 117 ASN A CA 1
ATOM 930 C C . ASN A 1 117 ? 0.974 3.45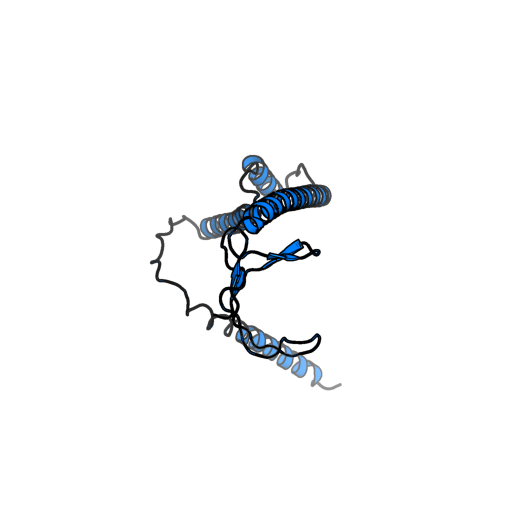9 11.832 1.00 92.75 117 ASN A C 1
ATOM 932 O O . ASN A 1 117 ? -0.058 3.712 12.447 1.00 92.75 117 ASN A O 1
ATOM 936 N N . LEU A 1 118 ? 2.065 2.986 12.440 1.00 94.06 118 LEU A N 1
ATOM 937 C CA . LEU A 1 118 ? 2.131 2.736 13.877 1.00 94.06 118 LEU A CA 1
ATOM 938 C C . LEU A 1 118 ? 1.972 4.035 14.675 1.00 94.06 118 LEU A C 1
ATOM 940 O O . LEU A 1 118 ? 1.218 4.067 15.647 1.00 94.06 118 LEU A O 1
ATOM 944 N N . ALA A 1 119 ? 2.646 5.110 14.261 1.00 94.44 119 ALA A N 1
ATOM 945 C CA . ALA A 1 119 ? 2.509 6.420 14.893 1.00 94.44 119 ALA A CA 1
ATOM 946 C C . ALA A 1 119 ? 1.070 6.953 14.778 1.00 94.44 119 ALA A C 1
ATOM 948 O O . ALA A 1 119 ? 0.486 7.388 15.774 1.00 94.44 119 ALA A O 1
ATOM 949 N N . ALA A 1 120 ? 0.471 6.863 13.587 1.00 95.12 120 ALA A N 1
ATOM 950 C CA . ALA A 1 120 ? -0.906 7.284 13.355 1.00 95.12 120 ALA A CA 1
ATOM 951 C C . ALA A 1 120 ? -1.917 6.435 14.149 1.00 95.12 120 ALA A C 1
ATOM 953 O O . ALA A 1 120 ? -2.850 6.987 14.732 1.00 95.12 120 ALA A O 1
ATOM 954 N N . ALA A 1 121 ? -1.707 5.119 14.237 1.00 95.12 121 ALA A N 1
ATOM 955 C CA . ALA A 1 121 ? -2.544 4.208 15.015 1.00 95.12 121 ALA A CA 1
ATOM 956 C C . ALA A 1 121 ? -2.469 4.503 16.520 1.00 95.12 121 ALA A C 1
ATOM 958 O O . ALA A 1 121 ? -3.507 4.594 17.175 1.00 95.12 121 ALA A O 1
ATOM 959 N N . LYS A 1 122 ? -1.263 4.718 17.067 1.00 95.88 122 LYS A N 1
ATOM 960 C CA . LYS A 1 122 ? -1.078 5.094 18.480 1.00 95.88 122 LYS A CA 1
ATOM 961 C C . LYS A 1 122 ? -1.803 6.395 18.805 1.00 95.88 122 LYS A C 1
ATOM 963 O O . LYS A 1 122 ? -2.609 6.421 19.732 1.00 95.88 122 LYS A O 1
ATOM 968 N N . LYS A 1 123 ? -1.596 7.433 17.987 1.00 96.69 123 LYS A N 1
ATOM 969 C CA . LYS A 1 123 ? -2.282 8.721 18.142 1.00 96.69 123 LYS A CA 1
ATOM 970 C C . LYS A 1 123 ? -3.803 8.563 18.080 1.00 96.69 123 LYS A C 1
ATOM 972 O O . LYS A 1 123 ? -4.510 9.079 18.941 1.00 96.69 123 LYS A O 1
ATOM 977 N N . PHE A 1 124 ? -4.306 7.805 17.104 1.00 97.44 124 PHE A N 1
ATOM 978 C CA . PHE A 1 124 ? -5.736 7.535 16.978 1.00 97.44 124 PHE A CA 1
ATOM 979 C C . PHE A 1 124 ? -6.301 6.873 18.242 1.00 97.44 124 PHE A C 1
ATOM 981 O O . PHE A 1 124 ? -7.298 7.351 18.773 1.00 97.44 124 PHE A O 1
ATOM 988 N N . LEU A 1 125 ? -5.663 5.823 18.766 1.00 97.44 125 LEU A N 1
ATOM 989 C CA . LEU A 1 125 ? -6.119 5.126 19.978 1.00 97.44 125 LEU A CA 1
ATOM 990 C C . LEU A 1 125 ? -6.004 6.000 21.242 1.00 97.44 125 LEU A C 1
ATOM 992 O O . LEU A 1 125 ? -6.854 5.930 22.133 1.00 97.44 125 LEU A O 1
ATOM 996 N N . GLU A 1 126 ? -4.978 6.847 21.339 1.00 97.31 126 GLU A N 1
ATOM 997 C CA . GLU A 1 126 ? -4.819 7.842 22.411 1.00 97.31 126 GLU A CA 1
ATOM 998 C C . GLU A 1 126 ? -5.919 8.901 22.427 1.00 97.31 126 GLU A C 1
ATOM 1000 O O . GLU A 1 126 ? -6.389 9.294 23.495 1.00 97.31 126 GLU A O 1
ATOM 1005 N N . GLU A 1 127 ? -6.344 9.365 21.259 1.00 97.44 127 GLU A N 1
ATOM 1006 C CA . GLU A 1 127 ? -7.440 10.323 21.135 1.00 97.44 127 GLU A CA 1
ATOM 1007 C C . GLU A 1 127 ? -8.800 9.635 21.293 1.00 97.44 127 GLU A C 1
ATOM 1009 O O . GLU A 1 127 ? -9.710 10.177 21.920 1.00 97.44 127 GLU A O 1
ATOM 1014 N N . ASN A 1 128 ? -8.946 8.420 20.765 1.00 97.88 128 ASN A N 1
ATOM 1015 C CA . ASN A 1 128 ? -10.215 7.709 20.738 1.00 97.88 128 ASN A CA 1
ATOM 1016 C C . ASN A 1 128 ? -10.668 7.252 22.129 1.00 97.88 128 ASN A C 1
ATOM 1018 O O . ASN A 1 128 ? -11.845 7.419 22.445 1.00 97.88 128 ASN A O 1
ATOM 1022 N N . ARG A 1 129 ? -9.750 6.808 23.003 1.00 97.00 129 ARG A N 1
ATOM 1023 C CA . ARG A 1 129 ? -10.087 6.444 24.397 1.00 97.00 129 ARG A CA 1
ATOM 1024 C C . ARG A 1 129 ? -10.671 7.595 25.218 1.00 97.00 129 ARG A C 1
ATOM 1026 O O . ARG A 1 129 ? -11.324 7.363 26.224 1.00 97.00 129 ARG A O 1
ATOM 1033 N N . LYS A 1 130 ? -10.423 8.843 24.806 1.00 97.50 130 LYS A N 1
ATOM 1034 C CA . LYS A 1 130 ? -10.929 10.046 25.486 1.00 97.50 130 LYS A CA 1
ATOM 1035 C C . LYS A 1 130 ? -12.362 10.389 25.071 1.00 97.50 130 LYS A C 1
ATOM 1037 O O . LYS A 1 130 ? -12.966 11.286 25.655 1.00 97.50 130 LYS A O 1
ATOM 1042 N N . LYS A 1 131 ? -12.907 9.734 24.039 1.00 97.69 131 LYS A N 1
ATOM 1043 C CA . LYS A 1 131 ? -14.245 10.041 23.526 1.00 97.69 131 LYS A CA 1
ATOM 1044 C C . LYS A 1 131 ? -15.334 9.464 24.443 1.00 97.69 131 LYS A C 1
ATOM 1046 O O . LYS A 1 131 ? -15.200 8.337 24.918 1.00 97.69 131 LYS A O 1
ATOM 10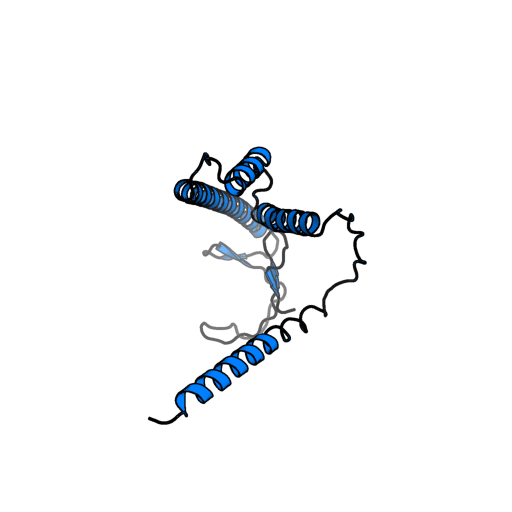51 N N . PRO A 1 132 ? -16.464 10.172 24.629 1.00 97.56 132 PRO A N 1
ATOM 1052 C CA . PRO A 1 132 ? -17.567 9.686 25.453 1.00 97.56 132 PRO A CA 1
ATOM 1053 C C . PRO A 1 132 ? -18.119 8.331 24.990 1.00 97.56 132 PRO A C 1
ATOM 1055 O O . PRO A 1 132 ? -18.451 8.145 23.810 1.00 97.56 132 PRO A O 1
ATOM 1058 N N . GLY A 1 133 ? -18.264 7.412 25.947 1.00 96.50 133 GLY A N 1
ATOM 1059 C CA . GLY A 1 133 ? -18.783 6.059 25.737 1.00 96.50 133 GLY A CA 1
ATOM 1060 C C . GLY A 1 133 ? -17.769 5.059 25.176 1.00 96.50 133 GLY A C 1
ATOM 1061 O O . GLY A 1 133 ? -18.148 3.917 24.934 1.00 96.50 133 GLY A O 1
ATOM 1062 N N . VAL A 1 134 ? -16.513 5.462 24.949 1.00 98.12 134 VAL A N 1
ATOM 1063 C CA . VAL A 1 134 ? -15.445 4.524 24.585 1.00 98.12 134 VAL A CA 1
ATOM 1064 C C . VAL A 1 134 ? -14.927 3.822 25.838 1.00 98.12 134 VAL A C 1
ATOM 1066 O O . VAL A 1 134 ? -14.645 4.463 26.848 1.00 98.12 134 VAL A O 1
ATOM 1069 N N . VAL A 1 135 ? -14.788 2.504 25.745 1.00 97.62 135 VAL A N 1
ATOM 1070 C CA . VAL A 1 135 ? -14.232 1.628 26.778 1.00 97.62 135 VAL A CA 1
ATOM 1071 C C . VAL A 1 135 ? -12.990 0.945 26.211 1.00 97.62 135 VAL A C 1
ATOM 1073 O O . VAL A 1 135 ? -13.032 0.409 25.104 1.00 97.62 135 VAL A O 1
ATOM 1076 N N . GLU A 1 136 ? -11.889 0.965 26.964 1.00 97.69 136 GLU A N 1
ATOM 1077 C CA . GLU A 1 136 ? -10.631 0.286 26.631 1.00 97.69 136 GLU A CA 1
ATOM 1078 C C . GLU A 1 136 ? -10.484 -0.988 27.478 1.00 97.69 136 GLU A C 1
ATOM 1080 O O . GLU A 1 136 ? -10.645 -0.958 28.699 1.00 97.69 136 GLU A O 1
ATOM 1085 N N . LEU A 1 137 ? -10.198 -2.115 26.827 1.00 97.06 137 LEU A N 1
ATOM 1086 C CA . LEU A 1 137 ? -9.915 -3.397 27.478 1.00 97.06 137 LEU A CA 1
ATOM 1087 C C . LEU A 1 137 ? -8.413 -3.543 27.789 1.00 97.06 137 LEU A C 1
ATOM 1089 O O . LEU A 1 137 ? -7.597 -2.908 27.123 1.00 97.06 137 LEU A O 1
ATOM 1093 N N . PRO A 1 138 ? -8.003 -4.452 28.702 1.00 96.88 138 PRO A N 1
ATOM 1094 C CA . PRO A 1 138 ? -6.583 -4.727 28.969 1.00 96.88 138 PRO A CA 1
ATOM 1095 C C . PRO A 1 138 ? -5.773 -5.163 27.738 1.00 96.88 138 PRO A C 1
ATOM 1097 O O . PRO A 1 138 ? -4.561 -4.984 27.701 1.00 96.88 138 PRO A O 1
ATOM 1100 N N . SER A 1 139 ? -6.436 -5.716 26.717 1.00 96.50 139 SER A N 1
ATOM 1101 C CA . SER A 1 139 ? -5.821 -6.059 25.429 1.00 96.50 139 SER A CA 1
ATOM 1102 C C . SER A 1 139 ? -5.495 -4.843 24.550 1.00 96.50 139 SER A C 1
ATOM 1104 O O . SER A 1 139 ? -4.879 -5.005 23.499 1.00 96.50 139 SER A O 1
ATOM 1106 N N . GLY A 1 140 ? -5.939 -3.642 24.929 1.00 95.88 140 GLY A N 1
ATOM 1107 C CA . GLY A 1 140 ? -5.872 -2.423 24.120 1.00 95.88 140 GLY A CA 1
ATOM 1108 C C . GLY A 1 140 ? -7.033 -2.263 23.131 1.00 95.88 140 GLY A C 1
ATOM 1109 O O . GLY A 1 140 ? -7.124 -1.235 22.459 1.00 95.88 140 GLY A O 1
ATOM 1110 N N . LEU A 1 141 ? -7.943 -3.244 23.038 1.00 97.44 141 LEU A N 1
ATOM 1111 C CA . LEU A 1 141 ? -9.152 -3.113 22.225 1.00 97.44 141 LEU A CA 1
ATOM 1112 C C . LEU A 1 141 ? -10.040 -2.001 22.790 1.00 97.44 141 LEU A C 1
ATOM 1114 O O . LEU A 1 141 ? -10.373 -2.004 23.975 1.00 97.44 141 LEU A O 1
ATOM 1118 N N . GLN A 1 142 ? -10.465 -1.090 21.918 1.00 98.31 142 GLN A N 1
ATOM 1119 C CA . GLN A 1 142 ? -11.416 -0.036 22.247 1.00 98.31 142 GLN A CA 1
ATOM 1120 C C . GLN A 1 142 ? -12.740 -0.288 21.541 1.00 98.31 142 GLN A C 1
ATOM 1122 O O . GLN A 1 142 ? -12.764 -0.544 20.338 1.00 98.31 142 GLN A O 1
ATOM 1127 N N . TYR A 1 143 ? -13.842 -0.168 22.272 1.00 97.88 143 TYR A N 1
ATOM 1128 C CA . TYR A 1 143 ? -15.180 -0.261 21.701 1.00 97.88 143 TYR A CA 1
ATOM 1129 C C . TYR A 1 143 ? -16.094 0.810 22.285 1.00 97.88 143 TYR A C 1
ATOM 1131 O O . TYR A 1 143 ? -15.819 1.393 23.333 1.00 97.88 143 TYR A O 1
ATOM 1139 N N . LYS A 1 144 ? -17.194 1.069 21.585 1.00 97.81 144 LYS A N 1
ATOM 1140 C CA . LYS A 1 144 ? -18.286 1.913 22.056 1.00 97.81 144 LYS A CA 1
ATOM 1141 C C . LYS A 1 144 ? -19.594 1.220 21.726 1.00 97.81 144 LYS A C 1
ATOM 1143 O O . LYS A 1 144 ? -19.836 0.895 20.566 1.00 97.81 144 LYS A O 1
ATOM 1148 N N . VAL A 1 145 ? -20.440 1.032 22.731 1.00 97.06 145 VAL A N 1
ATOM 1149 C CA . VAL A 1 145 ? -21.812 0.580 22.503 1.00 97.06 145 VAL A CA 1
ATOM 1150 C C . VAL A 1 145 ? -22.614 1.755 21.950 1.00 97.06 145 VAL A C 1
ATOM 1152 O O . VAL A 1 145 ? -22.683 2.816 22.569 1.00 97.06 145 VAL A O 1
ATOM 1155 N N . ILE A 1 146 ? -23.188 1.578 20.760 1.00 96.31 146 ILE A N 1
ATOM 1156 C CA . ILE A 1 146 ? -24.093 2.561 20.145 1.00 96.31 146 ILE A CA 1
ATOM 1157 C C . ILE A 1 146 ? -25.529 2.286 20.596 1.00 96.31 146 ILE A C 1
ATOM 1159 O O . ILE A 1 146 ? -26.258 3.199 20.973 1.00 96.31 146 ILE A O 1
ATOM 1163 N N . THR A 1 147 ? -25.923 1.015 20.586 1.00 96.38 147 THR A N 1
ATOM 1164 C CA . THR A 1 147 ? -27.226 0.541 21.051 1.00 96.38 147 THR A CA 1
ATOM 1165 C C . THR A 1 147 ? -27.012 -0.787 21.761 1.00 96.38 147 THR A C 1
ATOM 1167 O O . THR A 1 147 ? -26.451 -1.710 21.174 1.00 96.38 147 THR A O 1
ATOM 1170 N N . GLU A 1 148 ? -27.403 -0.860 23.032 1.00 95.75 148 GLU A N 1
ATOM 1171 C CA . GLU A 1 148 ? -27.285 -2.082 23.832 1.00 95.75 148 GLU A CA 1
ATOM 1172 C C . GLU A 1 148 ? -28.339 -3.096 23.367 1.00 95.75 148 GLU A C 1
ATOM 1174 O O . GLU A 1 148 ? -29.522 -2.767 23.252 1.00 95.75 148 GLU A O 1
ATOM 1179 N N . GLY A 1 149 ? -27.907 -4.323 23.081 1.00 95.50 149 GLY A N 1
ATOM 1180 C CA . GLY A 1 149 ? -28.807 -5.431 22.774 1.00 95.50 149 GLY A CA 1
ATOM 1181 C C . GLY A 1 149 ? -29.293 -6.125 24.047 1.00 95.50 149 GLY A C 1
ATOM 1182 O O . GLY A 1 149 ? -28.604 -6.137 25.059 1.00 95.50 149 GLY A O 1
ATOM 1183 N N . THR A 1 150 ? -30.468 -6.749 23.991 1.00 95.75 150 THR A N 1
ATOM 1184 C CA . THR A 1 150 ? -31.051 -7.495 25.126 1.00 95.75 150 THR A CA 1
ATOM 1185 C C . THR A 1 150 ? -30.969 -9.015 24.964 1.00 95.75 150 THR A C 1
ATOM 1187 O O . THR A 1 150 ? -31.538 -9.747 25.768 1.00 95.75 150 THR A O 1
ATOM 1190 N N . GLY A 1 151 ? -30.337 -9.492 23.889 1.00 95.00 151 GLY A N 1
ATOM 1191 C CA . GLY A 1 151 ? -30.202 -10.915 23.583 1.00 95.00 151 GLY A CA 1
ATOM 1192 C C . GLY A 1 151 ? -29.061 -11.594 24.340 1.00 95.00 151 GLY A C 1
ATOM 1193 O O . GLY A 1 151 ? -28.289 -10.957 25.059 1.00 95.00 151 GLY A O 1
ATOM 1194 N N . GLU A 1 152 ? -28.944 -12.904 24.143 1.00 95.44 152 GLU A N 1
ATOM 1195 C CA . GLU A 1 152 ? -27.832 -13.687 24.678 1.00 95.44 152 GLU A CA 1
ATOM 1196 C C . GLU A 1 152 ? -26.498 -13.224 24.080 1.00 95.44 152 GLU A C 1
ATOM 1198 O O . GLU A 1 152 ? -26.404 -12.864 22.903 1.00 95.44 152 GLU A O 1
ATOM 1203 N N . LYS A 1 153 ? -25.449 -13.218 24.907 1.00 95.12 153 LYS A N 1
ATOM 1204 C CA . LYS A 1 153 ? -24.097 -12.898 24.443 1.00 95.12 153 LYS A CA 1
ATOM 1205 C C . LYS A 1 153 ? -23.513 -14.128 23.744 1.00 95.12 153 LYS A C 1
ATOM 1207 O O . LYS A 1 153 ? -23.549 -15.200 24.346 1.00 95.12 153 LYS A O 1
ATOM 1212 N N . PRO A 1 154 ? -22.944 -13.983 22.536 1.00 96.50 154 PRO A N 1
ATOM 1213 C CA . PRO A 1 154 ? -22.359 -15.112 21.826 1.00 96.50 154 PRO A CA 1
ATOM 1214 C C . PRO A 1 154 ? -21.159 -15.679 22.593 1.00 96.50 154 PRO A C 1
ATOM 1216 O O . PRO A 1 154 ? -20.359 -14.931 23.167 1.00 96.50 154 PRO A O 1
ATOM 1219 N N . LEU A 1 155 ? -21.028 -17.001 22.574 1.00 97.06 155 LEU A N 1
ATOM 1220 C CA . LEU A 1 155 ? -19.918 -17.752 23.146 1.00 97.06 155 LEU A CA 1
ATOM 1221 C C . LEU A 1 155 ? -18.888 -18.127 22.065 1.00 97.06 155 LEU A C 1
ATOM 1223 O O . LEU A 1 155 ? -19.191 -18.129 20.867 1.00 97.06 155 LEU A O 1
ATOM 1227 N N . PRO A 1 156 ? -17.643 -18.462 22.454 1.00 97.25 156 PRO A N 1
ATOM 1228 C CA . PRO A 1 156 ? -16.665 -18.996 21.513 1.00 97.25 156 PRO A CA 1
ATOM 1229 C C . PRO A 1 156 ? -17.205 -20.235 20.781 1.00 97.25 156 PRO A C 1
ATOM 1231 O O . PRO A 1 156 ? -17.576 -21.217 21.415 1.00 97.25 156 PRO A O 1
ATOM 1234 N N . GLY A 1 157 ? -17.210 -20.195 19.446 1.00 96.38 157 GLY A N 1
ATOM 1235 C CA . GLY A 1 157 ? -17.715 -21.276 18.589 1.00 96.38 157 GLY A CA 1
ATOM 1236 C C . GLY A 1 157 ? -19.117 -21.040 18.020 1.00 96.38 157 GLY A C 1
ATOM 1237 O O . GLY A 1 157 ? -19.496 -21.722 17.065 1.00 96.38 157 GLY A O 1
ATOM 1238 N N . ASP A 1 158 ? -19.850 -20.051 18.532 1.00 97.62 158 ASP A N 1
ATOM 1239 C CA . ASP A 1 158 ? -21.162 -19.694 17.998 1.00 97.62 158 ASP A CA 1
ATOM 1240 C C . ASP A 1 158 ? -21.060 -19.065 16.606 1.00 97.62 158 ASP A C 1
ATOM 1242 O O . ASP A 1 158 ? -20.096 -18.378 16.252 1.00 97.62 158 ASP A O 1
ATOM 1246 N N . LYS A 1 159 ? -22.112 -19.267 15.809 1.00 97.12 159 LYS A N 1
ATOM 1247 C CA . LYS A 1 159 ? -22.290 -18.562 14.539 1.00 97.12 159 LYS A CA 1
ATOM 1248 C C . LYS A 1 159 ? -23.092 -17.294 14.781 1.00 97.12 159 LYS A C 1
ATOM 1250 O O . LYS A 1 159 ? -24.204 -17.348 15.297 1.00 97.12 159 LYS A O 1
ATOM 1255 N N . VAL A 1 160 ? -22.550 -16.166 14.340 1.00 95.56 160 VAL A N 1
ATOM 1256 C CA . VAL A 1 160 ? -23.214 -14.861 14.405 1.00 95.56 160 VAL A CA 1
ATOM 1257 C C . VAL A 1 160 ? -23.540 -14.360 13.004 1.00 95.56 160 VAL A C 1
ATOM 1259 O O . VAL A 1 160 ? -22.824 -14.649 12.047 1.00 95.56 160 VAL A O 1
ATOM 1262 N N . THR A 1 161 ? -24.622 -13.593 12.884 1.00 96.00 161 THR A N 1
ATOM 1263 C CA . THR A 1 161 ? -24.950 -12.830 11.672 1.00 96.00 161 THR A CA 1
ATOM 1264 C C . THR A 1 161 ? -24.769 -11.356 11.989 1.00 96.00 161 THR A C 1
ATOM 1266 O O . THR A 1 161 ? -25.303 -10.876 12.987 1.00 96.00 161 THR A O 1
ATOM 1269 N N . VAL A 1 162 ? -23.993 -10.645 11.172 1.00 95.56 162 VAL A N 1
ATOM 1270 C CA . VAL A 1 162 ? -23.628 -9.248 11.422 1.00 95.56 162 VAL A CA 1
ATOM 1271 C C . VAL A 1 162 ? -23.784 -8.415 10.160 1.00 95.56 162 VAL A C 1
ATOM 1273 O O . VAL A 1 162 ? -23.493 -8.885 9.062 1.00 95.56 162 VAL A O 1
ATOM 1276 N N . HIS A 1 163 ? -24.179 -7.158 10.344 1.00 97.19 163 HIS A N 1
ATOM 1277 C CA . HIS A 1 163 ? -23.891 -6.109 9.378 1.00 97.19 163 HIS A CA 1
ATOM 1278 C C . HIS A 1 163 ? -22.706 -5.294 9.895 1.00 97.19 163 HIS A C 1
ATOM 1280 O O . HIS A 1 163 ? -22.712 -4.865 11.050 1.00 97.19 163 HIS A O 1
ATOM 1286 N N . TYR A 1 164 ? -21.682 -5.103 9.067 1.00 95.25 164 TYR A N 1
ATOM 1287 C CA . TYR A 1 164 ? -20.461 -4.401 9.440 1.00 95.25 164 TYR A CA 1
ATOM 1288 C C . TYR A 1 164 ? -19.996 -3.448 8.343 1.00 95.25 164 TYR A C 1
ATOM 1290 O O . TYR A 1 164 ? -20.311 -3.601 7.162 1.00 95.25 164 TYR A O 1
ATOM 1298 N N . HIS A 1 165 ? -19.207 -2.464 8.768 1.00 96.31 165 HIS A N 1
ATOM 1299 C CA . HIS A 1 165 ? -18.548 -1.512 7.891 1.00 96.31 165 HIS A CA 1
ATOM 1300 C C . HIS A 1 165 ? -17.126 -1.256 8.400 1.00 96.31 165 HIS A C 1
ATOM 1302 O O . HIS A 1 165 ? -16.934 -0.711 9.490 1.00 96.31 165 HIS A O 1
ATOM 1308 N N . GLY A 1 166 ? -16.132 -1.707 7.637 1.00 97.00 166 GLY A N 1
ATOM 1309 C CA . GLY A 1 166 ? -14.719 -1.644 7.989 1.00 97.00 166 GLY A CA 1
ATOM 1310 C C . GLY A 1 166 ? -14.024 -0.468 7.315 1.00 97.00 166 GLY A C 1
ATOM 1311 O O . GLY A 1 166 ? -13.948 -0.398 6.086 1.00 97.00 166 GLY A O 1
ATOM 1312 N N . THR A 1 167 ? -13.464 0.438 8.116 1.00 97.00 167 THR A N 1
ATOM 1313 C CA . THR A 1 167 ? -12.696 1.588 7.625 1.00 97.00 167 THR A CA 1
ATOM 1314 C C . THR A 1 167 ? -11.294 1.633 8.218 1.00 97.00 167 THR A C 1
ATOM 1316 O O . THR A 1 167 ? -11.044 1.223 9.351 1.00 97.00 167 THR A O 1
ATOM 1319 N N . LEU A 1 168 ? -10.350 2.144 7.429 1.00 96.00 168 LEU A N 1
ATOM 1320 C CA . LEU A 1 168 ? -9.049 2.575 7.928 1.00 96.00 168 LEU A CA 1
ATOM 1321 C C . LEU A 1 168 ? -9.210 3.876 8.732 1.00 96.00 168 LEU A C 1
ATOM 1323 O O . LEU A 1 168 ? -10.189 4.602 8.571 1.00 96.00 168 LEU A O 1
ATOM 1327 N N . ILE A 1 169 ? -8.198 4.243 9.526 1.00 94.94 169 ILE A N 1
ATOM 1328 C CA . ILE A 1 169 ? -8.204 5.481 10.335 1.00 94.94 169 ILE A CA 1
ATOM 1329 C C . ILE A 1 169 ? -8.401 6.770 9.516 1.00 94.94 169 ILE A C 1
ATOM 1331 O O . ILE A 1 169 ? -8.792 7.795 10.063 1.00 94.94 169 ILE A O 1
ATOM 1335 N N . ASN A 1 170 ? -8.137 6.729 8.206 1.00 92.38 170 ASN A N 1
ATOM 1336 C CA . ASN A 1 170 ? -8.362 7.840 7.277 1.00 92.38 170 ASN A CA 1
ATOM 1337 C C . ASN A 1 170 ? -9.774 7.845 6.653 1.00 92.38 170 ASN A C 1
ATOM 1339 O O . ASN A 1 170 ? -10.027 8.618 5.734 1.00 92.38 170 ASN A O 1
ATOM 1343 N N . GLY A 1 171 ? -10.671 6.965 7.105 1.00 94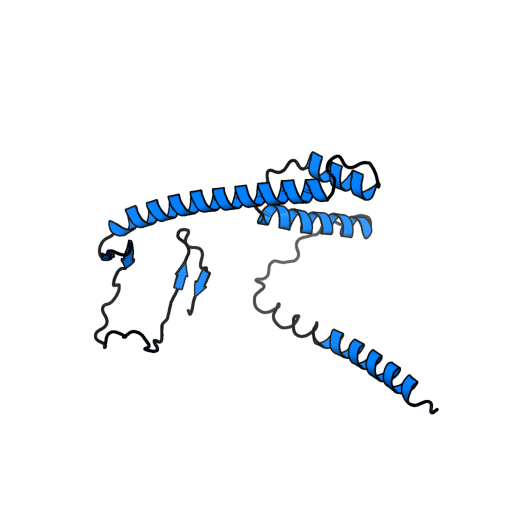.19 171 GLY A N 1
ATOM 1344 C CA . GLY A 1 171 ? -12.041 6.831 6.607 1.00 94.19 171 GLY A CA 1
ATOM 1345 C C . GLY A 1 171 ? -12.190 6.001 5.331 1.00 94.19 171 GLY A C 1
ATOM 1346 O O . GLY A 1 171 ? -13.316 5.754 4.907 1.00 94.19 171 GLY A O 1
ATOM 1347 N N . LYS A 1 172 ? -11.097 5.536 4.710 1.00 94.81 172 LYS A N 1
ATOM 1348 C CA . LYS A 1 172 ? -11.184 4.667 3.530 1.00 94.81 172 LYS A CA 1
ATOM 1349 C C . LYS A 1 172 ? -11.802 3.324 3.922 1.00 94.81 172 LYS A C 1
ATOM 1351 O O . LYS A 1 172 ? -11.254 2.622 4.770 1.00 94.81 172 LYS A O 1
ATOM 1356 N N . VAL A 1 173 ? -12.894 2.956 3.259 1.00 95.44 173 VAL A N 1
ATOM 1357 C CA . VAL A 1 173 ? -13.538 1.644 3.399 1.00 95.44 173 VAL A CA 1
ATOM 1358 C C . VAL A 1 173 ? -12.614 0.558 2.851 1.00 95.44 173 VAL A C 1
ATOM 1360 O O . VAL A 1 173 ? -12.073 0.708 1.750 1.00 95.44 173 VAL A O 1
ATOM 1363 N N . PHE A 1 174 ? -12.418 -0.514 3.617 1.00 95.12 174 PHE A N 1
ATOM 1364 C CA . PHE A 1 174 ? -11.707 -1.710 3.154 1.00 95.12 174 PHE A CA 1
ATOM 1365 C C . PHE A 1 174 ? -12.636 -2.914 2.973 1.00 95.12 174 PHE A C 1
ATOM 1367 O O . PHE A 1 174 ? -12.322 -3.772 2.156 1.00 95.12 174 PHE A O 1
ATOM 1374 N N . ASP A 1 175 ? -13.760 -2.961 3.695 1.00 94.00 175 ASP A N 1
ATOM 1375 C CA . ASP A 1 175 ? -14.779 -4.003 3.560 1.00 94.00 175 ASP A CA 1
ATOM 1376 C C . ASP A 1 175 ? -16.141 -3.517 4.101 1.00 94.00 175 ASP A C 1
ATOM 1378 O O . ASP A 1 175 ? -16.187 -2.640 4.971 1.00 94.00 175 ASP A O 1
ATOM 1382 N N . SER A 1 176 ? -17.250 -4.042 3.578 1.00 95.38 176 SER A N 1
ATOM 1383 C CA . SER A 1 176 ? -18.619 -3.658 3.959 1.00 95.38 176 SER A CA 1
ATOM 1384 C C . SER A 1 176 ? -19.609 -4.770 3.622 1.00 95.38 176 SER A C 1
ATOM 1386 O O . SER A 1 176 ? -19.557 -5.333 2.532 1.00 95.38 176 SER A O 1
ATOM 1388 N N . SER A 1 177 ? -20.561 -5.030 4.518 1.00 93.75 177 SER A N 1
ATOM 1389 C CA . SER A 1 177 ? -21.707 -5.919 4.257 1.00 93.75 177 SER A CA 1
ATOM 1390 C C . SER A 1 177 ? -23.022 -5.156 4.034 1.00 93.75 177 SER A C 1
ATOM 1392 O O . SER A 1 177 ? -24.099 -5.746 4.152 1.00 93.75 177 SER A O 1
ATOM 1394 N N . ILE A 1 178 ? -22.933 -3.837 3.861 1.00 82.25 178 ILE A N 1
ATOM 1395 C CA . ILE A 1 178 ? -24.035 -2.906 3.588 1.00 82.25 178 ILE A CA 1
ATOM 1396 C C . ILE A 1 178 ? -23.748 -2.116 2.318 1.00 82.25 178 ILE A C 1
ATOM 1398 O O . ILE A 1 178 ? -22.540 -1.886 2.049 1.00 82.25 178 ILE A O 1
#

Secondary structure (DSSP, 8-state):
--THHHHHHHHHHHHHHHHHHHHTTTTTSSSSSS----PPP-PPPPSSHHHHHHHHHHHHHHHHHHHTT-TTS-HHHHHHHHHHHHTTPPPSS-HHHHHHHHHHHHHHHHHHHHHHHHHHHHHHHHHHTTSTTEEE-TTS-EEE-SS---SPPPPTT-------EEE-TTS-EEEE--

Nearest PDB structures (foldseek):
  8bjd-assembly1_A  TM=5.987E-01  e=3.420E-08  Legionella pneumophila
  7dek-assembly2_D  TM=5.685E-01  e=1.473E-06  Pseudomonas aeruginosa PAO1
  1q6u-assembly1_A  TM=6.960E-01  e=4.872E-05  Escherichia coli

Solvent-accessible surface area (backbone atoms only — not comparable to full-atom values): 11343 Å² total; per-residue (Å²): 140,72,81,66,67,63,57,52,56,58,56,50,56,57,51,53,59,57,52,63,59,59,63,63,53,68,63,60,70,76,66,70,84,79,68,78,90,71,74,86,75,86,74,83,88,58,96,43,71,67,54,46,53,54,51,50,50,51,50,56,52,49,51,51,37,49,75,73,70,48,71,87,56,65,59,68,60,53,53,47,52,54,50,25,60,75,67,73,44,89,63,96,60,52,72,69,60,43,52,52,53,51,51,56,50,51,53,51,50,51,50,53,50,49,54,53,49,51,53,51,49,51,53,48,55,63,56,47,61,72,40,91,68,40,47,74,44,99,87,69,53,69,50,60,81,87,72,88,78,90,7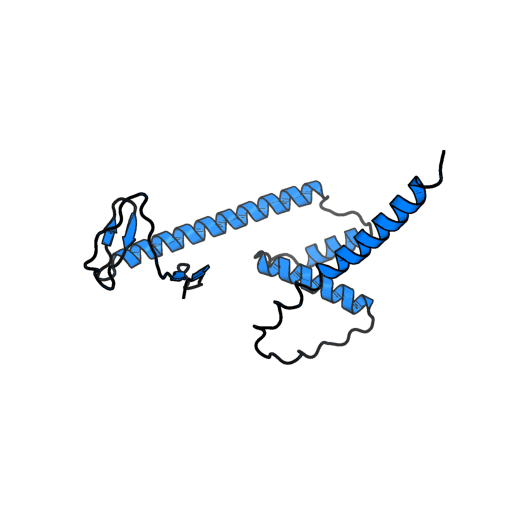0,85,80,86,56,96,89,63,89,82,86,81,81,52,77,41,60,46,98,86,65,51,72,79,50,65,72,114

Radius of gyration: 27.97 Å; Cα contacts (8 Å, |Δi|>4): 59; chains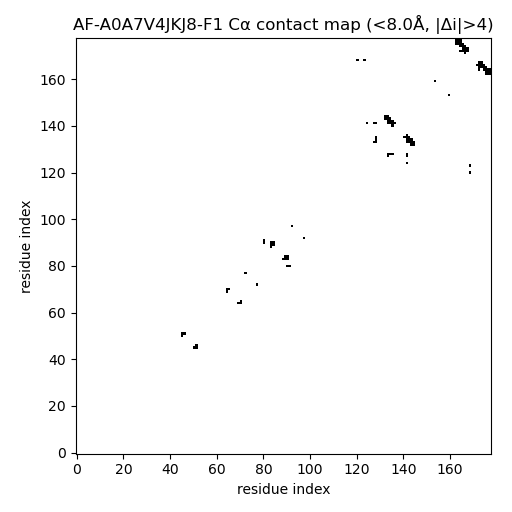: 1; bounding box: 58×63×68 Å

Sequence (178 aa):
MHPVFEELNFIYMKKIFVFCFLVLFSVWTNAQENAGKKGPKKHKELKTELDSVSYALGVAIGSTIRNGGLSDMNQKLFSKALQQMLAEEEVWIDQEQGEQIITAYLQKLEAKKGEANLAAAKKFLEENRKKPGVVELPSGLQYKVITEGTGEKPLPGDKVTVHYHGTLINGKVFDSSI

Mean predicted aligned error: 14.19 Å

Foldseek 3Di:
DDPPVVVVVVVVVVVVVVVVVVVVVVVVVPPPPDDDDDDDDDDDDDDDPVRVVVVVVVVVVQVVCVVLVNNVDDVVLVVVQVVCVVVVHDHPADPVSVVVVVVVVSVVVVVVVVVVLVVLVVVCLVVVCPDPQWDADPVRDIDHDPDDDPDDDDDPPDDDDDFDWDADPVRHTPDGPD

pLDDT: mean 83.19, std 19.92, range [40.22, 98.31]